Protein AF-J9FVA9-F1 (afdb_monomer_lite)

Sequence (287 aa):
GKLVDDDIDDDDIDDDGGDDGDTGCFSSALNYKNYGLIIIDESHKFRNSQTSMYKALDELIAQIGANTGVYPLIGLLSATPQNNRPADIQNQLYLFERNHSDCTLKKAKGGNLENYFSTINRQYAALIAMPKDENGNPIELIPEERHRRHEELKALSLSVRKCVLEDILVRRTRTDIIKYYPESGLKFPQISGPHMLEYKMDDELAELFAKTMDIIATQLWNEDGGNDCLRYYRYRAIEFLVDPNIKQLYKGGNIDPDRFSKQLARIMQMNLVKRIESSFTAFKSSL

Structure (mmCIF, N/CA/C/O backbone):
data_AF-J9FVA9-F1
#
_entry.id   AF-J9FVA9-F1
#
loop_
_atom_site.group_PDB
_atom_site.id
_atom_site.type_symbol
_atom_site.label_atom_id
_atom_site.label_alt_id
_atom_site.label_comp_id
_atom_site.label_asym_id
_atom_site.label_entity_id
_atom_site.label_seq_id
_atom_site.pdbx_PDB_ins_code
_atom_site.Cartn_x
_atom_site.Cartn_y
_atom_site.Cartn_z
_atom_site.occupancy
_atom_site.B_iso_or_equiv
_atom_site.auth_seq_id
_atom_site.auth_comp_id
_atom_site.auth_asym_id
_atom_site.auth_atom_id
_atom_site.pdbx_PDB_model_num
ATOM 1 N N . GLY A 1 1 ? 13.001 -5.114 3.591 1.00 34.41 1 GLY A N 1
ATOM 2 C CA . GLY A 1 1 ? 12.473 -6.299 4.288 1.00 34.41 1 GLY A CA 1
ATOM 3 C C . GLY A 1 1 ? 10.995 -6.359 4.010 1.00 34.41 1 GLY A C 1
ATOM 4 O O . GLY A 1 1 ? 10.295 -5.450 4.438 1.00 34.41 1 GLY A O 1
ATOM 5 N N . LYS A 1 2 ? 10.562 -7.341 3.211 1.00 34.28 2 LYS A N 1
ATOM 6 C CA . LYS A 1 2 ? 9.156 -7.554 2.853 1.00 34.28 2 LYS A CA 1
ATOM 7 C C . LYS A 1 2 ? 8.418 -8.043 4.106 1.00 34.28 2 LYS A C 1
ATOM 9 O O . LYS A 1 2 ? 8.923 -8.879 4.848 1.00 34.28 2 LYS A O 1
ATOM 14 N N . LEU A 1 3 ? 7.266 -7.445 4.389 1.00 37.94 3 LEU A N 1
ATOM 15 C CA . LEU A 1 3 ? 6.467 -7.720 5.592 1.00 37.94 3 LEU A CA 1
ATOM 16 C C . LEU A 1 3 ? 5.415 -8.811 5.377 1.00 37.94 3 LEU A C 1
ATOM 18 O O . LEU A 1 3 ? 4.663 -9.137 6.299 1.00 37.94 3 LEU A O 1
ATOM 22 N N . VAL A 1 4 ? 5.344 -9.366 4.167 1.00 37.56 4 VAL A N 1
ATOM 23 C CA . VAL A 1 4 ? 4.355 -10.368 3.801 1.00 37.56 4 VAL A CA 1
ATOM 24 C C . VAL A 1 4 ? 5.010 -11.386 2.855 1.00 37.56 4 VAL A C 1
ATOM 26 O O . VAL A 1 4 ? 5.512 -11.026 1.798 1.00 37.56 4 VAL A O 1
ATOM 29 N N . ASP A 1 5 ? 4.975 -12.637 3.308 1.00 37.81 5 ASP A N 1
ATOM 30 C CA . ASP A 1 5 ? 5.336 -13.907 2.660 1.00 37.81 5 ASP A CA 1
ATOM 31 C C . ASP A 1 5 ? 6.828 -14.307 2.631 1.00 37.81 5 ASP A C 1
ATOM 33 O O . ASP A 1 5 ? 7.705 -13.549 2.231 1.00 37.81 5 ASP A O 1
ATOM 37 N N . ASP A 1 6 ? 7.069 -15.529 3.132 1.00 39.03 6 ASP A N 1
ATOM 38 C CA . ASP A 1 6 ? 8.350 -16.252 3.228 1.00 39.03 6 ASP A CA 1
ATOM 39 C C . ASP A 1 6 ? 8.487 -17.309 2.099 1.00 39.03 6 ASP A C 1
ATOM 41 O O . ASP A 1 6 ? 9.383 -18.135 2.167 1.00 39.03 6 ASP A O 1
ATOM 45 N N . ASP A 1 7 ? 7.645 -17.291 1.057 1.00 38.12 7 ASP A N 1
ATOM 46 C CA . ASP A 1 7 ? 7.677 -18.294 -0.028 1.00 38.12 7 ASP A CA 1
ATOM 47 C C . ASP A 1 7 ? 7.498 -17.651 -1.418 1.00 38.12 7 ASP A C 1
ATOM 49 O O . ASP A 1 7 ? 6.489 -17.877 -2.089 1.00 38.12 7 ASP A O 1
ATOM 53 N N . ILE A 1 8 ? 8.447 -16.817 -1.854 1.00 36.00 8 ILE A N 1
ATOM 54 C CA . ILE A 1 8 ? 8.557 -16.402 -3.263 1.00 36.00 8 ILE A CA 1
ATOM 55 C C . ILE A 1 8 ? 10.037 -16.400 -3.645 1.00 36.00 8 ILE A C 1
ATOM 57 O O . ILE A 1 8 ? 10.826 -15.707 -2.999 1.00 36.00 8 ILE A O 1
ATOM 61 N N . ASP A 1 9 ? 10.356 -17.187 -4.676 1.00 32.59 9 ASP A N 1
ATOM 62 C CA . ASP A 1 9 ? 11.664 -17.279 -5.319 1.00 32.59 9 ASP A CA 1
ATOM 63 C C . ASP A 1 9 ? 12.258 -15.890 -5.592 1.00 32.59 9 ASP A C 1
ATOM 65 O O . ASP A 1 9 ? 11.608 -14.939 -6.037 1.00 32.59 9 ASP A O 1
ATOM 69 N N . ASP A 1 10 ? 13.533 -15.801 -5.275 1.00 39.28 10 ASP A N 1
ATOM 70 C CA . ASP A 1 10 ? 14.411 -14.657 -5.316 1.00 39.28 10 ASP A CA 1
ATOM 71 C C . ASP A 1 10 ? 14.810 -14.329 -6.760 1.00 39.28 10 ASP A C 1
ATOM 73 O O . ASP A 1 10 ? 15.945 -14.551 -7.149 1.00 39.28 10 ASP A O 1
ATOM 77 N N . ASP A 1 11 ? 13.874 -13.789 -7.554 1.00 31.41 11 ASP A N 1
ATOM 78 C CA . ASP A 1 11 ? 14.184 -13.233 -8.886 1.00 31.41 11 ASP A CA 1
ATOM 79 C C . ASP A 1 11 ? 13.237 -12.117 -9.387 1.00 31.41 11 ASP A C 1
ATOM 81 O O . ASP A 1 11 ? 13.203 -11.808 -10.575 1.00 31.41 11 ASP A O 1
ATOM 85 N N . ASP A 1 12 ? 12.525 -11.417 -8.495 1.00 28.89 12 ASP A N 1
ATOM 86 C CA . ASP A 1 12 ? 11.775 -10.204 -8.867 1.00 28.89 12 ASP A CA 1
ATOM 87 C C . ASP A 1 12 ? 12.454 -8.939 -8.318 1.00 28.89 12 ASP A C 1
ATOM 89 O O . ASP A 1 12 ? 12.256 -8.512 -7.174 1.00 28.89 12 ASP A O 1
ATOM 93 N N . ILE A 1 13 ? 13.284 -8.332 -9.171 1.00 31.61 13 ILE A N 1
ATOM 94 C CA . ILE A 1 13 ? 13.749 -6.948 -9.041 1.00 31.61 13 ILE A CA 1
ATOM 95 C C . ILE A 1 13 ? 12.531 -6.044 -9.275 1.00 31.61 13 ILE A C 1
ATOM 97 O O . ILE A 1 13 ? 12.089 -5.865 -10.408 1.00 31.61 13 ILE A O 1
ATOM 101 N N . ASP A 1 14 ? 11.987 -5.503 -8.183 1.00 32.75 14 ASP A N 1
ATOM 102 C CA . ASP A 1 14 ? 10.821 -4.617 -8.173 1.00 32.75 14 ASP A CA 1
ATOM 103 C C . ASP A 1 14 ? 11.054 -3.367 -9.059 1.00 32.75 14 ASP A C 1
ATOM 105 O O . ASP A 1 14 ? 11.931 -2.538 -8.794 1.00 32.75 14 ASP A O 1
ATOM 109 N N . ASP A 1 15 ? 10.239 -3.242 -10.112 1.00 30.53 15 ASP A N 1
ATOM 110 C CA . ASP A 1 15 ? 10.045 -2.038 -10.927 1.00 30.53 15 ASP A CA 1
ATOM 111 C C . ASP A 1 15 ? 9.261 -1.015 -10.090 1.00 30.53 15 ASP A C 1
ATOM 113 O O . ASP A 1 15 ? 8.043 -1.114 -9.932 1.00 30.53 15 ASP A O 1
ATOM 117 N N . ASP A 1 16 ? 9.973 -0.055 -9.496 1.00 35.19 16 ASP A N 1
ATOM 118 C CA . ASP A 1 16 ? 9.398 1.098 -8.793 1.00 35.19 16 ASP A CA 1
ATOM 119 C C . ASP A 1 16 ? 8.814 2.084 -9.819 1.00 35.19 16 ASP A C 1
ATOM 121 O O . ASP A 1 16 ? 9.345 3.164 -10.091 1.00 35.19 16 ASP A O 1
ATOM 125 N N . GLY A 1 17 ? 7.716 1.666 -10.446 1.00 29.33 17 GLY A N 1
ATOM 126 C CA . GLY A 1 17 ? 6.817 2.537 -11.181 1.00 29.33 17 GLY A CA 1
ATOM 127 C C . GLY A 1 17 ? 6.024 3.364 -10.181 1.00 29.33 17 GLY A C 1
ATOM 128 O O . GLY A 1 17 ? 4.926 2.977 -9.788 1.00 29.33 17 GLY A O 1
ATOM 129 N N . GLY A 1 18 ? 6.597 4.490 -9.754 1.00 32.72 18 GLY A N 1
ATOM 130 C CA . GLY A 1 18 ? 5.894 5.490 -8.962 1.00 32.72 18 GLY A CA 1
ATOM 131 C C . GLY A 1 18 ? 4.559 5.845 -9.617 1.00 32.72 18 GLY A C 1
ATOM 132 O O . GLY A 1 18 ? 4.523 6.358 -10.736 1.00 32.72 18 GLY A O 1
ATOM 133 N N . ASP A 1 19 ? 3.465 5.565 -8.909 1.00 38.88 19 ASP A N 1
ATOM 134 C CA . ASP A 1 19 ? 2.133 6.090 -9.203 1.00 38.88 19 ASP A CA 1
ATOM 135 C C . ASP A 1 19 ? 2.133 7.599 -8.910 1.00 38.88 19 ASP A C 1
ATOM 137 O O . ASP A 1 19 ? 1.633 8.078 -7.895 1.00 38.88 19 ASP A O 1
ATOM 141 N N . ASP A 1 20 ? 2.774 8.359 -9.798 1.00 36.47 20 ASP A N 1
ATOM 142 C CA . ASP A 1 20 ? 2.926 9.820 -9.752 1.00 36.47 20 ASP A CA 1
ATOM 143 C C . ASP A 1 20 ? 1.626 10.544 -10.188 1.00 36.47 20 ASP A C 1
ATOM 145 O O . ASP A 1 20 ? 1.638 11.690 -10.637 1.00 36.47 20 ASP A O 1
ATOM 149 N N . GLY A 1 21 ? 0.480 9.853 -10.098 1.00 37.72 21 GLY A N 1
ATOM 150 C CA . GLY A 1 21 ? -0.848 10.350 -10.461 1.00 37.72 21 GLY A CA 1
ATOM 151 C C . GLY A 1 21 ? -1.758 10.693 -9.275 1.00 37.72 21 GLY A C 1
ATOM 152 O O . GLY A 1 21 ? -2.785 11.348 -9.475 1.00 37.72 21 GLY A O 1
ATOM 153 N N . ASP A 1 22 ? -1.424 10.287 -8.044 1.00 50.25 22 ASP A N 1
ATOM 154 C CA . ASP A 1 22 ? -2.290 10.538 -6.889 1.00 50.25 22 ASP A CA 1
ATOM 155 C C . ASP A 1 22 ? -1.985 11.891 -6.233 1.00 50.25 22 ASP A C 1
ATOM 157 O O . ASP A 1 22 ? -1.059 12.058 -5.440 1.00 50.25 22 ASP A O 1
ATOM 161 N N . THR A 1 23 ? -2.823 12.881 -6.538 1.00 52.88 23 THR A N 1
ATOM 1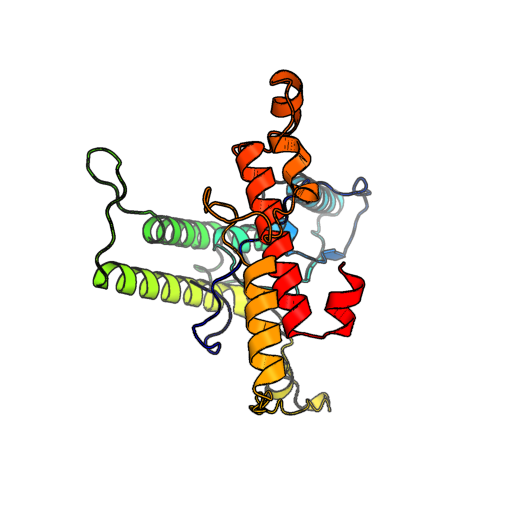62 C CA . THR A 1 23 ? -2.780 14.225 -5.933 1.00 52.88 23 THR A CA 1
ATOM 163 C C . THR A 1 23 ? -3.015 14.240 -4.413 1.00 52.88 23 THR A C 1
ATOM 165 O O . THR A 1 23 ? -2.933 15.306 -3.796 1.00 52.88 23 THR A O 1
ATOM 168 N N . GLY A 1 24 ? -3.319 13.095 -3.782 1.00 60.00 24 GLY A N 1
ATOM 169 C CA . GLY A 1 24 ? -3.526 12.997 -2.335 1.00 60.00 24 GLY A CA 1
ATOM 170 C C . GLY A 1 24 ? -4.769 13.756 -1.867 1.00 60.00 24 GLY A C 1
ATOM 171 O O . GLY A 1 24 ? -4.832 14.207 -0.718 1.00 60.00 24 GLY A O 1
ATOM 172 N N . CYS A 1 25 ? -5.742 13.925 -2.766 1.00 61.16 25 CYS A N 1
ATOM 173 C CA . CYS A 1 25 ? -6.974 14.673 -2.563 1.00 61.16 25 CYS A CA 1
ATOM 174 C C . CYS A 1 25 ? -8.185 13.824 -2.970 1.00 61.16 25 CYS A C 1
ATOM 176 O O . CYS A 1 25 ? -8.112 13.013 -3.892 1.00 61.16 25 CYS A O 1
ATOM 178 N N . PHE A 1 26 ? -9.317 14.010 -2.292 1.00 70.38 26 PHE A N 1
ATOM 179 C CA . PHE A 1 26 ? -10.567 13.387 -2.716 1.00 70.38 26 PHE A CA 1
ATOM 180 C C . PHE A 1 26 ? -11.072 14.035 -4.013 1.00 70.38 26 PHE A C 1
ATOM 182 O O . PHE A 1 26 ? -11.014 15.253 -4.168 1.00 70.38 26 PHE A O 1
ATOM 189 N N . SER A 1 27 ? -11.639 13.235 -4.920 1.00 65.81 27 SER A N 1
ATOM 190 C CA . SER A 1 27 ? -12.288 13.732 -6.146 1.00 65.81 27 SER A CA 1
ATOM 191 C C . SER A 1 27 ? -13.516 14.610 -5.866 1.00 65.81 27 SER A C 1
ATOM 193 O O . SER A 1 27 ? -13.922 15.408 -6.707 1.00 65.81 27 SER A O 1
ATOM 195 N N . SER A 1 28 ? -14.097 14.487 -4.671 1.00 71.50 28 SER A N 1
ATOM 196 C CA . SER A 1 28 ? -15.212 15.290 -4.175 1.00 71.50 28 SER A CA 1
ATOM 197 C C . SER A 1 28 ? -15.060 15.554 -2.679 1.00 71.50 28 SER A C 1
ATOM 199 O O . SER A 1 28 ? -14.553 14.697 -1.955 1.00 71.50 28 SER A O 1
ATOM 201 N N . ALA A 1 29 ? -15.549 16.699 -2.197 1.00 73.00 29 ALA A N 1
ATOM 202 C CA . ALA A 1 29 ? -15.540 17.016 -0.770 1.00 73.00 29 ALA A CA 1
ATOM 203 C C . ALA A 1 29 ? -16.292 15.951 0.050 1.00 73.00 29 ALA A C 1
ATOM 205 O O . ALA A 1 29 ? -17.379 15.508 -0.331 1.00 73.00 29 ALA A O 1
ATOM 206 N N . LEU A 1 30 ? -15.715 15.555 1.188 1.00 78.00 30 LEU A N 1
ATOM 207 C CA . LEU A 1 30 ? -16.358 14.637 2.122 1.00 78.00 30 LEU A CA 1
ATOM 208 C C . LEU A 1 30 ? -17.620 15.285 2.692 1.00 78.00 30 LEU A C 1
ATOM 210 O O . LEU A 1 30 ? -17.593 16.389 3.233 1.00 78.00 30 LEU A O 1
ATOM 214 N N . ASN A 1 31 ? -18.742 14.584 2.567 1.00 80.31 31 ASN A N 1
ATOM 215 C CA . ASN A 1 31 ? -20.026 15.089 3.023 1.00 80.31 31 ASN A CA 1
ATOM 216 C C . ASN A 1 31 ? -20.172 14.833 4.525 1.00 80.31 31 ASN A C 1
ATOM 218 O O . ASN A 1 31 ? -20.139 13.675 4.956 1.00 80.31 31 ASN A O 1
ATOM 222 N N . TYR A 1 32 ? -20.356 15.891 5.313 1.00 81.38 32 TYR A N 1
ATOM 223 C CA . TYR A 1 32 ? -20.433 15.772 6.764 1.00 81.38 32 TYR A CA 1
ATOM 224 C C . TYR A 1 32 ? -21.753 15.133 7.210 1.00 81.38 32 TYR A C 1
ATOM 226 O O . TYR A 1 32 ? -22.828 15.716 7.049 1.00 81.38 32 TYR A O 1
ATOM 234 N N . LYS A 1 33 ? -21.672 13.927 7.778 1.00 83.75 33 LYS A N 1
ATOM 235 C CA . LYS A 1 33 ? -22.786 13.214 8.416 1.00 83.75 33 LYS A CA 1
ATOM 236 C C . LYS A 1 33 ? -22.260 12.375 9.577 1.00 83.75 33 LYS A C 1
ATOM 238 O O . LYS A 1 33 ? -21.092 11.998 9.600 1.00 83.75 33 LYS A O 1
ATOM 243 N N . ASN A 1 34 ? -23.151 12.026 10.501 1.00 87.12 34 ASN A N 1
ATOM 244 C CA . ASN A 1 34 ? -22.851 11.128 11.615 1.00 87.12 34 ASN A CA 1
ATOM 245 C C . ASN A 1 34 ? -22.813 9.672 11.122 1.00 87.12 34 ASN A C 1
ATOM 247 O O . ASN A 1 34 ? -23.775 8.921 11.296 1.00 87.12 34 ASN A O 1
ATOM 251 N N . TYR A 1 35 ? -21.736 9.291 10.437 1.00 88.56 35 TYR A N 1
ATOM 252 C CA . TYR A 1 35 ? -21.534 7.913 9.993 1.00 88.56 35 TYR A CA 1
ATOM 253 C C . TYR A 1 35 ? -21.265 7.006 11.198 1.00 88.56 35 TYR A C 1
ATOM 255 O O . TYR A 1 35 ? -20.491 7.363 12.077 1.00 88.56 35 TYR A O 1
ATOM 263 N N . GLY A 1 36 ? -21.890 5.827 11.232 1.00 90.06 36 GLY A N 1
ATOM 264 C CA . GLY A 1 36 ? -21.574 4.786 12.221 1.00 90.06 36 GLY A CA 1
ATOM 265 C C . GLY A 1 36 ? -20.491 3.806 11.753 1.00 90.06 36 GLY A C 1
ATOM 266 O O . GLY A 1 36 ? -19.836 3.176 12.576 1.00 90.06 36 GLY A O 1
ATOM 267 N N . LEU A 1 37 ? -20.298 3.687 10.436 1.00 92.19 37 LEU A N 1
ATOM 268 C CA . LEU A 1 37 ? -19.319 2.815 9.791 1.00 92.19 37 LEU A CA 1
ATOM 269 C C . LEU A 1 37 ? -18.720 3.542 8.585 1.00 92.19 37 LEU A C 1
ATOM 271 O O . LEU A 1 37 ? -19.459 4.084 7.762 1.00 92.19 37 LEU A O 1
ATOM 275 N N . ILE A 1 38 ? -17.397 3.515 8.472 1.00 91.94 38 ILE A N 1
ATOM 276 C CA . ILE A 1 38 ? -16.637 4.040 7.340 1.00 91.94 38 ILE A CA 1
ATOM 277 C C . ILE A 1 38 ? -15.808 2.888 6.773 1.00 91.94 38 ILE A C 1
ATOM 279 O O . ILE A 1 38 ? -15.021 2.272 7.487 1.00 91.94 38 ILE A O 1
ATOM 283 N N . ILE A 1 39 ? -15.991 2.579 5.491 1.00 91.81 39 ILE A N 1
ATOM 284 C CA . ILE A 1 39 ? -15.194 1.571 4.785 1.00 91.81 39 ILE A CA 1
ATOM 285 C C . ILE A 1 39 ? -14.307 2.295 3.785 1.00 91.81 39 ILE A C 1
ATOM 287 O O . ILE A 1 39 ? -14.790 3.111 3.001 1.00 91.81 39 ILE A O 1
ATOM 291 N N . ILE A 1 40 ? -13.017 1.992 3.830 1.00 89.56 40 ILE A N 1
ATOM 292 C CA . ILE A 1 40 ? -11.996 2.616 3.000 1.00 89.56 40 ILE A CA 1
ATOM 293 C C . ILE A 1 40 ? -11.434 1.543 2.089 1.00 89.56 40 ILE A C 1
ATOM 295 O O . ILE A 1 40 ? -10.700 0.662 2.541 1.00 89.56 40 ILE A O 1
ATOM 299 N N . ASP A 1 41 ? -11.802 1.626 0.816 1.00 88.19 41 ASP A N 1
ATOM 300 C CA . ASP A 1 41 ? -11.150 0.845 -0.223 1.00 88.19 41 ASP A CA 1
ATOM 301 C C . ASP A 1 41 ? -9.800 1.466 -0.586 1.00 88.19 41 ASP A C 1
ATOM 303 O O . ASP A 1 41 ? -9.593 2.668 -0.410 1.00 88.19 41 ASP A O 1
ATOM 307 N N . GLU A 1 42 ? -8.866 0.639 -1.041 1.00 84.44 42 GLU A N 1
ATOM 308 C CA . GLU A 1 42 ? -7.488 1.047 -1.321 1.00 84.44 42 GLU A CA 1
ATOM 309 C C . GLU A 1 42 ? -6.829 1.816 -0.164 1.00 84.44 42 GLU A C 1
ATOM 311 O O . GLU A 1 42 ? -6.166 2.843 -0.331 1.00 84.44 42 GLU A O 1
ATOM 316 N N . SER A 1 43 ? -6.975 1.279 1.051 1.00 86.12 43 SER A N 1
ATOM 317 C CA . SER A 1 43 ? -6.443 1.869 2.291 1.00 86.12 43 SER A CA 1
ATOM 318 C C . SER A 1 43 ? -4.932 2.143 2.274 1.00 86.12 43 SER A C 1
ATOM 320 O O . SER A 1 43 ? -4.431 2.883 3.127 1.00 86.12 43 SER A O 1
ATOM 322 N N . HIS A 1 44 ? -4.192 1.606 1.297 1.00 83.25 44 HIS A N 1
ATOM 323 C CA . HIS A 1 44 ? -2.796 1.957 1.048 1.00 83.25 44 HIS A CA 1
ATOM 324 C C . HIS A 1 44 ? -2.595 3.465 0.777 1.00 83.25 44 HIS A C 1
ATOM 326 O O . HIS A 1 44 ? -1.538 3.998 1.114 1.00 83.25 44 HIS A O 1
ATOM 332 N N . LYS A 1 45 ? -3.618 4.185 0.293 1.00 83.38 45 LYS A N 1
ATOM 333 C CA . LYS A 1 45 ? -3.598 5.653 0.120 1.00 83.38 45 LYS A CA 1
ATOM 334 C C . LYS A 1 45 ? -3.494 6.430 1.438 1.00 83.38 45 LYS A C 1
ATOM 336 O O . LYS A 1 45 ? -3.034 7.566 1.462 1.00 83.38 45 LYS A O 1
ATOM 341 N N . PHE A 1 46 ? -3.855 5.805 2.559 1.00 86.31 46 PHE A N 1
ATOM 342 C CA . PHE A 1 46 ? -3.866 6.421 3.891 1.00 86.31 46 PHE A CA 1
ATOM 343 C C . PHE A 1 46 ? -2.624 6.087 4.732 1.00 86.31 46 PHE A C 1
ATOM 345 O O . PHE A 1 46 ? -2.618 6.275 5.947 1.00 86.31 46 PHE A O 1
ATOM 352 N N . ARG A 1 47 ? -1.546 5.600 4.105 1.00 83.44 47 ARG A N 1
ATOM 353 C CA . ARG A 1 47 ? -0.274 5.307 4.791 1.00 83.44 47 ARG A CA 1
ATOM 354 C C . ARG A 1 47 ? 0.455 6.567 5.263 1.00 83.44 47 ARG A C 1
ATOM 356 O O . ARG A 1 47 ? 1.177 6.511 6.253 1.00 83.44 47 ARG A O 1
ATOM 363 N N . ASN A 1 48 ? 0.265 7.701 4.586 1.00 83.88 48 ASN A N 1
ATOM 364 C CA . ASN A 1 48 ? 0.913 8.967 4.922 1.00 83.88 48 ASN A CA 1
ATOM 365 C C . ASN A 1 48 ? -0.073 9.952 5.573 1.00 83.88 48 ASN A C 1
ATOM 367 O O . ASN A 1 48 ? -0.954 10.507 4.909 1.00 83.88 48 ASN A O 1
ATOM 371 N N . SER A 1 49 ? 0.146 10.231 6.859 1.00 83.19 49 SER A N 1
ATOM 372 C CA . SER A 1 49 ? -0.678 11.145 7.659 1.00 83.19 49 SER A CA 1
ATOM 373 C C . SER A 1 49 ? -0.585 12.620 7.256 1.00 83.19 49 SER A C 1
ATOM 375 O O . SER A 1 49 ? -1.414 13.432 7.664 1.00 83.19 49 SER A O 1
ATOM 377 N N . GLN A 1 50 ? 0.397 12.997 6.431 1.00 83.44 50 GLN A N 1
ATOM 378 C CA . GLN A 1 50 ? 0.545 14.376 5.960 1.00 83.44 50 GLN A CA 1
ATOM 379 C C . GLN A 1 50 ? -0.332 14.722 4.760 1.00 83.44 50 GLN A C 1
ATOM 381 O O . GLN A 1 50 ? -0.487 15.911 4.464 1.00 83.44 50 GLN A O 1
ATOM 386 N N . THR A 1 51 ? -0.910 13.718 4.101 1.00 85.25 51 THR A N 1
ATOM 387 C CA . THR A 1 51 ? -1.767 13.918 2.930 1.00 85.25 51 THR A CA 1
ATOM 388 C C . THR A 1 51 ? -3.060 14.640 3.305 1.00 85.25 51 THR A C 1
ATOM 390 O O . THR A 1 51 ? -3.608 14.460 4.396 1.00 85.25 51 THR A O 1
ATOM 393 N N . SER A 1 52 ? -3.565 15.461 2.383 1.00 84.88 52 SER A N 1
ATOM 394 C CA . SER A 1 52 ? -4.837 16.172 2.552 1.00 84.88 52 SER A CA 1
ATOM 395 C C . SER A 1 52 ? -5.995 15.191 2.742 1.00 84.88 52 SER A C 1
ATOM 397 O O . SER A 1 52 ? -6.866 15.416 3.578 1.00 84.88 52 SER A O 1
ATOM 399 N N . MET A 1 53 ? -5.964 14.072 2.013 1.00 86.75 53 MET A N 1
ATOM 400 C CA . MET A 1 53 ? -6.927 12.978 2.129 1.00 86.75 53 MET A CA 1
ATOM 401 C C . MET A 1 53 ? -6.967 12.382 3.543 1.00 86.75 53 MET A C 1
ATOM 403 O O . MET A 1 53 ? -8.048 12.242 4.115 1.00 86.75 53 MET A O 1
ATOM 407 N N . TYR A 1 54 ? -5.804 12.082 4.135 1.00 90.00 54 TYR A N 1
ATOM 408 C CA . TYR A 1 54 ? -5.736 11.563 5.501 1.00 90.00 54 TYR A CA 1
ATOM 409 C C . TYR A 1 54 ? -6.285 12.572 6.514 1.00 90.00 54 TYR A C 1
ATOM 411 O O . TYR A 1 54 ? -7.131 12.219 7.331 1.00 90.00 54 TYR A O 1
ATOM 419 N N . LYS A 1 55 ? -5.844 13.836 6.438 1.00 89.69 55 LYS A N 1
ATOM 420 C CA . LYS A 1 55 ? -6.272 14.897 7.367 1.00 89.69 55 LYS A CA 1
ATOM 421 C C . LYS A 1 55 ? -7.778 15.131 7.316 1.00 89.69 55 LYS A C 1
ATOM 423 O O . LYS A 1 55 ? -8.420 15.164 8.357 1.00 89.69 55 LYS A O 1
ATOM 428 N N . ALA A 1 56 ? -8.354 15.210 6.118 1.00 89.56 56 ALA A N 1
ATOM 429 C CA . ALA A 1 56 ? -9.791 15.410 5.954 1.00 89.56 56 ALA A CA 1
ATOM 430 C C . ALA A 1 56 ? -10.620 14.241 6.522 1.00 89.56 56 ALA A C 1
ATOM 432 O O . ALA A 1 56 ? -11.695 14.455 7.083 1.00 89.56 56 ALA A O 1
ATOM 433 N N . LEU A 1 57 ? -10.124 13.005 6.408 1.00 90.31 57 LEU A N 1
ATOM 434 C 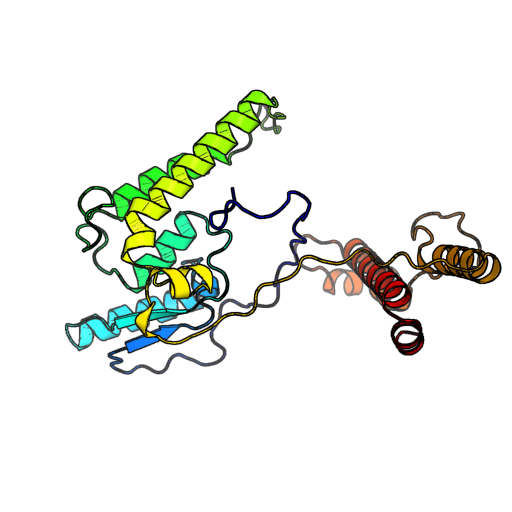CA . LEU A 1 57 ? -10.769 11.845 7.019 1.00 90.31 57 LEU A CA 1
ATOM 435 C C . LEU A 1 57 ? -10.638 11.851 8.551 1.00 90.31 57 LEU A C 1
ATOM 437 O O . LEU A 1 57 ? -11.619 11.590 9.246 1.00 90.31 57 LEU A O 1
ATOM 441 N N . ASP A 1 58 ? -9.451 12.156 9.077 1.00 91.19 58 ASP A N 1
ATOM 442 C CA . ASP A 1 58 ? -9.201 12.248 10.520 1.00 91.19 58 ASP A CA 1
ATOM 443 C C . ASP A 1 58 ? -10.076 13.329 11.178 1.00 91.19 58 ASP A C 1
ATOM 445 O O . ASP A 1 58 ? -10.707 13.089 12.210 1.00 91.19 58 ASP A O 1
ATOM 449 N N . GLU A 1 59 ? -10.206 14.488 10.526 1.00 90.88 59 GLU A N 1
ATOM 450 C CA . GLU A 1 59 ? -11.106 15.567 10.938 1.00 90.88 59 GLU A CA 1
ATOM 451 C C . GLU A 1 59 ? -12.573 15.119 10.947 1.00 90.88 59 GLU A C 1
ATOM 453 O O . GLU A 1 59 ? -13.283 15.378 11.921 1.00 90.88 59 GLU A O 1
ATOM 458 N N . LEU A 1 60 ? -13.027 14.401 9.913 1.00 90.56 60 LEU A N 1
ATOM 459 C CA . LEU A 1 60 ? -14.387 13.859 9.855 1.00 90.56 60 LEU A CA 1
ATOM 460 C C . LEU A 1 60 ? -14.661 12.907 11.030 1.00 90.56 60 LEU A C 1
ATOM 462 O O . LEU A 1 60 ? -15.685 13.033 11.700 1.00 90.56 60 LEU A O 1
ATOM 466 N N . ILE A 1 61 ? -13.743 11.979 11.311 1.00 90.50 61 ILE A N 1
ATOM 467 C CA . ILE A 1 61 ? -13.867 11.018 12.419 1.00 90.50 61 ILE A CA 1
ATOM 468 C C . ILE A 1 61 ? -13.908 11.750 13.767 1.00 90.50 61 ILE A C 1
ATOM 470 O O . ILE A 1 61 ? -14.752 11.443 14.616 1.00 90.50 61 ILE A O 1
ATOM 474 N N . ALA A 1 62 ? -13.026 12.735 13.964 1.00 89.81 62 ALA A N 1
ATOM 475 C CA . ALA A 1 62 ? -12.968 13.532 15.184 1.00 89.81 62 ALA A CA 1
ATOM 476 C C . ALA A 1 62 ? -14.257 14.336 15.413 1.00 89.81 62 ALA A C 1
ATOM 478 O O . ALA A 1 62 ? -14.785 14.348 16.526 1.00 89.81 62 ALA A O 1
ATOM 479 N N . GLN A 1 63 ? -14.793 14.958 14.362 1.00 89.25 63 GLN A N 1
ATOM 480 C CA . GLN A 1 63 ? -16.041 15.716 14.422 1.00 89.25 63 GLN A CA 1
ATOM 481 C C . GLN A 1 63 ? -17.252 14.819 14.726 1.00 89.25 63 GLN A C 1
ATOM 483 O O . GLN A 1 63 ? -18.077 15.180 15.567 1.00 89.25 63 GLN A O 1
ATOM 488 N N . ILE A 1 64 ? -17.339 13.623 14.127 1.00 88.56 64 ILE A N 1
ATOM 489 C CA . ILE A 1 64 ? -18.400 12.648 14.447 1.00 88.56 64 ILE A CA 1
ATOM 490 C C . ILE A 1 64 ? -18.340 12.261 15.928 1.00 88.56 64 ILE A C 1
ATOM 492 O O . ILE A 1 64 ? -19.370 12.279 16.607 1.00 88.56 64 ILE A O 1
ATOM 496 N N . GLY A 1 65 ? -17.143 11.965 16.445 1.00 87.69 65 GLY A N 1
ATOM 497 C CA . GLY A 1 65 ? -16.939 11.649 17.859 1.00 87.69 65 GLY A CA 1
ATOM 498 C C . GLY A 1 65 ? -17.335 12.803 18.783 1.00 87.69 65 GLY A C 1
ATOM 499 O O . GLY A 1 65 ? -18.030 12.582 19.771 1.00 87.69 65 GLY A O 1
ATOM 500 N N . ALA A 1 66 ? -16.977 14.041 18.432 1.00 88.81 66 ALA A N 1
ATOM 501 C CA . ALA A 1 66 ? -17.352 15.230 19.196 1.00 88.81 66 ALA A CA 1
ATOM 502 C C . ALA A 1 66 ? -18.872 15.478 19.206 1.00 88.81 66 ALA A C 1
ATOM 504 O O . ALA A 1 66 ? -19.428 15.862 20.233 1.00 88.81 66 ALA A O 1
ATOM 505 N N . ASN A 1 67 ? -19.553 15.229 18.085 1.00 88.62 67 ASN A N 1
ATOM 506 C CA . ASN A 1 67 ? -20.988 15.482 17.952 1.00 88.62 67 ASN A CA 1
ATOM 507 C C . ASN A 1 67 ? -21.867 14.384 18.558 1.00 88.62 67 ASN A C 1
ATOM 509 O O . ASN A 1 67 ? -22.958 14.674 19.044 1.00 88.62 67 ASN A O 1
ATOM 513 N N . THR A 1 68 ? -21.438 13.125 18.474 1.00 86.94 68 THR A N 1
ATOM 514 C CA . THR A 1 68 ? -22.254 11.966 18.877 1.00 86.94 68 THR A CA 1
ATOM 515 C C . THR A 1 68 ? -21.805 11.335 20.193 1.00 86.94 68 THR A C 1
ATOM 517 O O . THR A 1 68 ? -22.553 10.559 20.782 1.00 86.94 68 THR A O 1
ATOM 520 N N . GLY A 1 69 ? -20.592 11.651 20.657 1.00 87.50 69 GLY A N 1
ATOM 521 C CA . GLY A 1 69 ? -19.949 11.003 21.799 1.00 87.50 69 GLY A CA 1
ATOM 522 C C . GLY A 1 69 ? -19.389 9.608 21.496 1.00 87.50 69 GLY A C 1
ATOM 523 O O . GLY A 1 69 ? -18.834 8.980 22.395 1.00 87.50 69 GLY A O 1
ATOM 524 N N . VAL A 1 70 ? -19.522 9.109 20.259 1.00 87.12 70 VAL A N 1
ATOM 525 C CA . VAL A 1 70 ? -19.073 7.770 19.849 1.00 87.12 70 VAL A CA 1
ATOM 526 C C . VAL A 1 70 ? -18.316 7.862 18.524 1.00 87.12 70 VAL A C 1
ATOM 528 O O . VAL A 1 70 ? -18.755 8.524 17.588 1.00 87.12 70 VAL A O 1
ATOM 531 N N . TYR A 1 71 ? -17.167 7.193 18.428 1.00 89.12 71 TYR A N 1
ATOM 532 C CA . TYR A 1 71 ? -16.407 7.141 17.178 1.00 89.12 71 TYR A CA 1
ATOM 533 C C . TYR A 1 71 ? -17.000 6.112 16.201 1.00 89.12 71 TYR A C 1
ATOM 535 O O . TYR A 1 71 ? -17.464 5.055 16.638 1.00 89.12 71 TYR A O 1
ATOM 543 N N . PRO A 1 72 ? -16.980 6.391 14.884 1.00 90.00 72 PRO A N 1
ATOM 544 C CA . PRO A 1 72 ? -17.400 5.426 13.874 1.00 90.00 72 PRO A CA 1
ATOM 545 C C . PRO A 1 72 ? -16.514 4.178 13.885 1.00 90.00 72 PRO A C 1
ATOM 547 O O . PRO A 1 72 ? -15.313 4.252 14.144 1.00 90.00 72 PRO A O 1
ATOM 550 N N . LEU A 1 73 ? -17.092 3.037 13.511 1.00 90.25 73 LEU A N 1
ATOM 551 C CA . LEU A 1 73 ? -16.321 1.854 13.136 1.00 90.25 73 LEU A CA 1
ATOM 552 C C . LEU A 1 73 ? -15.624 2.109 11.800 1.00 90.25 73 LE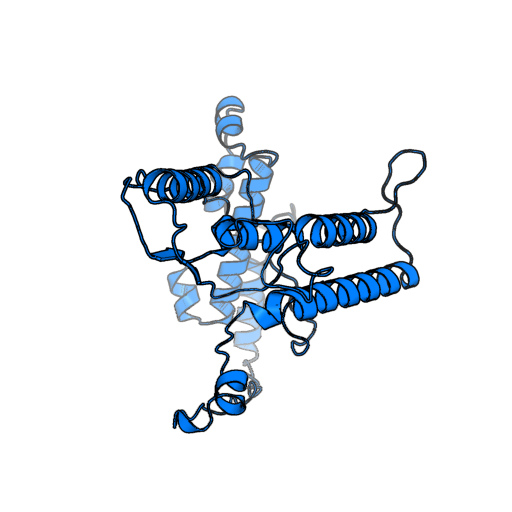U A C 1
ATOM 554 O O . LEU A 1 73 ? -16.217 2.689 10.891 1.00 90.25 73 LEU A O 1
ATOM 558 N N . ILE A 1 74 ? -14.384 1.653 11.655 1.00 91.00 74 ILE A N 1
ATOM 559 C CA . ILE A 1 74 ? -13.600 1.870 10.437 1.00 91.00 74 ILE A CA 1
ATOM 560 C C . ILE A 1 74 ? -13.071 0.534 9.931 1.00 91.00 74 ILE A C 1
ATOM 562 O O . ILE A 1 74 ? -12.427 -0.211 10.666 1.00 91.00 74 ILE A O 1
ATOM 566 N N . GLY A 1 75 ? -13.350 0.242 8.663 1.00 90.44 75 GLY A N 1
ATOM 567 C CA . GLY A 1 75 ? -12.838 -0.923 7.951 1.00 90.44 75 GLY A CA 1
ATOM 568 C C . GLY A 1 75 ? -11.875 -0.498 6.850 1.00 90.44 75 GLY A C 1
ATOM 569 O O . GLY A 1 75 ? -12.254 0.259 5.961 1.00 90.44 75 GLY A O 1
ATOM 570 N N . LEU A 1 76 ? -10.643 -1.001 6.895 1.00 89.06 76 LEU A N 1
ATOM 571 C CA . LEU A 1 76 ? -9.633 -0.779 5.861 1.00 89.06 76 LEU A CA 1
ATOM 572 C C . LEU A 1 76 ? -9.575 -1.996 4.936 1.00 89.06 76 LEU A C 1
ATOM 574 O O . LEU A 1 76 ? -9.298 -3.105 5.394 1.00 89.06 76 LEU A O 1
ATOM 578 N N . LEU A 1 77 ? -9.818 -1.793 3.644 1.00 87.75 77 LEU A N 1
ATOM 579 C CA . LEU A 1 77 ? -9.673 -2.818 2.615 1.00 87.75 77 LEU A CA 1
ATOM 580 C C . LEU A 1 77 ? -8.391 -2.552 1.820 1.00 87.75 77 LEU A C 1
ATOM 582 O O . LEU A 1 77 ? -8.046 -1.408 1.516 1.00 87.75 77 LEU A O 1
ATOM 586 N N . SER A 1 78 ? -7.629 -3.607 1.546 1.00 80.31 78 SER A N 1
ATOM 587 C CA . SER A 1 78 ? -6.445 -3.544 0.689 1.00 80.31 78 SER A CA 1
ATOM 588 C C . SER A 1 78 ? -6.167 -4.916 0.094 1.00 80.31 78 SER A C 1
ATOM 590 O O . SER A 1 78 ? -6.165 -5.918 0.815 1.00 80.31 78 SER A O 1
ATOM 592 N N . ALA A 1 79 ? -5.887 -4.951 -1.208 1.00 68.31 79 ALA A N 1
ATOM 593 C CA . ALA A 1 79 ? -5.402 -6.145 -1.892 1.00 68.31 79 ALA A CA 1
ATOM 594 C C . ALA A 1 79 ? -3.939 -6.473 -1.528 1.00 68.31 79 ALA A C 1
ATOM 596 O O . ALA A 1 79 ? -3.527 -7.630 -1.600 1.00 68.31 79 ALA A O 1
ATOM 597 N N . THR A 1 80 ? -3.159 -5.476 -1.095 1.00 56.62 80 THR A N 1
ATOM 598 C CA . THR A 1 80 ? -1.718 -5.591 -0.840 1.00 56.62 80 THR A CA 1
ATOM 599 C C . THR A 1 80 ? -1.355 -5.026 0.544 1.00 56.62 80 THR A C 1
ATOM 601 O O . THR A 1 80 ? -1.092 -3.833 0.716 1.00 56.62 80 THR A O 1
ATOM 604 N N . PRO A 1 81 ? -1.258 -5.871 1.588 1.00 56.50 81 PRO A N 1
ATOM 605 C CA . PRO A 1 81 ? -0.592 -5.476 2.831 1.00 56.50 81 PRO A CA 1
ATOM 606 C C . PRO A 1 81 ? 0.947 -5.473 2.688 1.00 56.50 81 PRO A C 1
ATOM 608 O O . PRO A 1 81 ? 1.662 -5.346 3.680 1.00 56.50 81 PRO A O 1
ATOM 611 N N . GLN A 1 82 ? 1.455 -5.671 1.467 1.00 49.81 82 GLN A N 1
ATOM 612 C CA . GLN A 1 82 ? 2.867 -5.798 1.128 1.00 49.81 82 GLN A CA 1
ATOM 613 C C . GLN A 1 82 ? 3.596 -4.448 1.272 1.00 49.81 82 GLN A C 1
ATOM 615 O O . GLN A 1 82 ? 3.121 -3.406 0.816 1.00 49.81 82 GLN A O 1
ATOM 620 N N . ASN A 1 83 ? 4.783 -4.515 1.883 1.00 55.94 83 ASN A N 1
ATOM 621 C CA . ASN A 1 83 ? 5.795 -3.453 1.947 1.00 55.94 83 ASN A CA 1
ATOM 622 C C . ASN A 1 83 ? 5.432 -2.179 2.749 1.00 55.94 83 ASN A C 1
ATOM 624 O O . ASN A 1 83 ? 5.673 -1.062 2.300 1.00 55.94 83 ASN A O 1
ATOM 628 N N . ASN A 1 84 ? 4.882 -2.332 3.959 1.00 66.62 84 ASN A N 1
ATOM 629 C CA . ASN A 1 84 ? 4.547 -1.189 4.822 1.00 66.62 84 ASN A CA 1
ATOM 630 C C . ASN A 1 84 ? 5.701 -0.820 5.756 1.00 66.62 84 ASN A C 1
ATOM 632 O O . ASN A 1 84 ? 6.178 -1.656 6.515 1.00 66.62 84 ASN A O 1
ATOM 636 N N . ARG A 1 85 ? 6.118 0.443 5.814 1.00 84.06 85 ARG A N 1
ATOM 637 C CA . ARG A 1 85 ? 6.988 0.884 6.916 1.00 84.06 85 ARG A CA 1
ATOM 638 C C . ARG A 1 85 ? 6.212 0.782 8.237 1.00 84.06 85 ARG A C 1
ATOM 640 O O . ARG A 1 85 ? 4.987 0.917 8.228 1.00 84.06 85 ARG A O 1
ATOM 647 N N . PRO A 1 86 ? 6.867 0.603 9.399 1.00 86.94 86 PRO A N 1
ATOM 648 C CA . PRO A 1 86 ? 6.139 0.580 10.669 1.00 86.94 86 PRO A CA 1
ATOM 649 C C . PRO A 1 86 ? 5.324 1.862 10.918 1.00 86.94 86 PRO A C 1
ATOM 651 O O . PRO A 1 86 ? 4.229 1.789 11.468 1.00 86.94 86 PRO A O 1
ATOM 654 N N . ALA A 1 87 ? 5.803 3.008 10.422 1.00 86.88 87 ALA A N 1
ATOM 655 C CA . ALA A 1 87 ? 5.075 4.276 10.432 1.00 86.88 87 ALA A CA 1
ATOM 656 C C . ALA A 1 87 ? 3.791 4.248 9.579 1.00 86.88 87 ALA A C 1
ATOM 658 O O . ALA A 1 87 ? 2.792 4.850 9.960 1.00 86.88 87 ALA A O 1
ATOM 659 N N . ASP A 1 88 ? 3.789 3.521 8.462 1.00 87.62 88 ASP A N 1
ATOM 660 C CA . ASP A 1 88 ? 2.615 3.400 7.592 1.00 87.62 88 ASP A CA 1
ATOM 661 C C . ASP A 1 88 ? 1.509 2.603 8.295 1.00 87.62 88 ASP A C 1
ATOM 663 O O . ASP A 1 88 ? 0.345 3.002 8.293 1.00 87.62 88 ASP A O 1
ATOM 667 N N . ILE A 1 89 ? 1.892 1.505 8.961 1.00 87.12 89 ILE A N 1
ATOM 668 C CA . ILE A 1 89 ? 0.983 0.686 9.779 1.00 87.12 89 ILE A CA 1
ATOM 669 C C . ILE A 1 89 ? 0.427 1.521 10.935 1.00 87.12 89 ILE A C 1
ATOM 671 O O . ILE A 1 89 ? -0.770 1.477 11.211 1.00 87.12 89 ILE A O 1
ATOM 675 N N . GLN A 1 90 ? 1.288 2.296 11.599 1.00 88.94 90 GLN A N 1
ATOM 676 C CA . GLN A 1 90 ? 0.893 3.185 12.687 1.00 88.94 90 GLN A CA 1
ATOM 677 C C . GLN A 1 90 ? -0.160 4.204 12.233 1.00 88.94 90 GLN A C 1
ATOM 679 O O . GLN A 1 90 ? -1.184 4.348 12.895 1.00 88.94 90 GLN A O 1
ATOM 684 N N . ASN A 1 91 ? 0.063 4.873 11.098 1.00 89.00 91 ASN A N 1
ATOM 685 C CA . ASN A 1 91 ? -0.873 5.864 10.565 1.00 89.00 91 ASN A CA 1
ATOM 686 C C . ASN A 1 91 ? -2.233 5.232 10.236 1.00 89.00 91 ASN A C 1
ATOM 688 O O . ASN A 1 91 ? -3.272 5.768 10.604 1.00 89.00 91 ASN A O 1
ATOM 692 N N . GLN A 1 92 ? -2.246 4.055 9.610 1.00 88.81 92 GLN A N 1
ATOM 693 C CA . GLN A 1 92 ? -3.497 3.346 9.325 1.00 88.81 92 GLN A CA 1
ATOM 694 C C . GLN A 1 92 ? -4.250 2.950 10.605 1.00 88.81 92 GLN A C 1
ATOM 696 O O . GLN A 1 92 ? -5.474 3.050 10.658 1.00 88.81 92 GLN A O 1
ATOM 701 N N . LEU A 1 93 ? -3.527 2.535 11.646 1.00 88.50 93 LEU A N 1
ATOM 702 C CA . LEU A 1 93 ? -4.098 2.142 12.934 1.00 88.50 93 LEU A CA 1
ATOM 703 C C . LEU A 1 93 ? -4.713 3.328 13.689 1.00 88.50 93 LEU A C 1
ATOM 705 O O . LEU A 1 93 ? -5.773 3.188 14.292 1.00 88.50 93 LEU A O 1
ATOM 709 N N . TYR A 1 94 ? -4.105 4.511 13.597 1.00 89.56 94 TYR A N 1
ATOM 710 C CA . TYR A 1 94 ? -4.597 5.737 14.241 1.00 89.56 94 TYR A CA 1
ATOM 711 C C . TYR A 1 94 ? -5.927 6.246 13.676 1.00 89.56 94 TYR A C 1
ATOM 713 O O . TYR A 1 94 ? -6.639 7.002 14.344 1.00 89.56 94 TYR A O 1
ATOM 721 N N . LEU A 1 95 ? -6.304 5.817 12.468 1.00 87.19 95 LEU A N 1
ATOM 722 C CA . LEU A 1 95 ? -7.630 6.124 11.943 1.00 87.19 95 LEU A CA 1
ATOM 723 C C . LEU A 1 95 ? -8.717 5.521 12.836 1.00 87.19 95 LEU A C 1
ATOM 725 O O . LEU A 1 95 ? -9.694 6.205 13.126 1.00 87.19 95 LEU A O 1
ATOM 729 N N . PHE A 1 96 ? -8.532 4.287 13.315 1.00 85.00 96 PHE A N 1
ATOM 730 C CA . PHE A 1 96 ? -9.579 3.534 14.011 1.00 85.00 96 PHE A CA 1
ATOM 731 C C . PHE A 1 96 ? -9.331 3.282 15.499 1.00 85.00 96 PHE A C 1
ATOM 733 O O . PHE A 1 96 ? -10.292 3.109 16.244 1.00 85.00 96 PHE A O 1
ATOM 740 N N . GLU A 1 97 ? -8.085 3.333 15.962 1.00 85.62 97 GLU A N 1
ATOM 741 C CA . GLU A 1 97 ? -7.748 3.344 17.385 1.00 85.62 97 GLU A CA 1
ATOM 742 C C . GLU A 1 97 ? -7.478 4.786 17.825 1.00 85.62 97 GLU A C 1
ATOM 744 O O . GLU A 1 97 ? -6.394 5.313 17.605 1.00 85.62 97 GLU A O 1
ATOM 749 N N . ARG A 1 98 ? -8.473 5.443 18.434 1.00 82.88 98 ARG A N 1
ATOM 750 C CA . ARG A 1 98 ? -8.371 6.864 18.826 1.00 82.88 98 ARG A CA 1
ATOM 751 C C . ARG A 1 98 ? -7.622 7.087 20.137 1.00 82.88 98 ARG A C 1
ATOM 753 O O . ARG A 1 98 ? -7.140 8.192 20.374 1.00 82.88 98 ARG A O 1
ATOM 760 N N . ASN A 1 99 ? -7.519 6.068 20.995 1.00 81.50 99 ASN A N 1
ATOM 761 C CA . ASN A 1 99 ? -6.742 6.150 22.229 1.00 81.50 99 ASN A CA 1
ATOM 762 C C . ASN A 1 99 ? -5.408 5.414 22.074 1.00 81.50 99 ASN A C 1
ATOM 764 O O . ASN A 1 99 ? -5.290 4.215 22.316 1.00 81.50 99 ASN A O 1
ATOM 768 N N . HIS A 1 100 ? -4.365 6.158 21.716 1.00 81.56 100 HIS A N 1
ATOM 769 C CA . HIS A 1 100 ? -3.054 5.570 21.431 1.00 81.56 100 HIS A CA 1
ATOM 770 C C . HIS A 1 100 ? -2.303 5.086 22.683 1.00 81.56 100 HIS A C 1
ATOM 772 O O . HIS A 1 100 ? -1.344 4.319 22.566 1.00 81.56 100 HIS A O 1
ATOM 778 N N . SER A 1 101 ? -2.703 5.543 23.873 1.00 73.69 101 SER A N 1
ATOM 779 C CA . SER A 1 101 ? -2.004 5.255 25.133 1.00 73.69 101 SER A CA 1
ATOM 780 C C . SER A 1 101 ? -2.608 4.092 25.922 1.00 73.69 101 SER A C 1
ATOM 782 O O . SER A 1 101 ? -1.881 3.450 26.683 1.00 73.69 101 SER A O 1
ATOM 784 N N . ASP A 1 102 ? -3.891 3.794 25.702 1.00 75.81 102 ASP A N 1
ATOM 785 C CA . ASP A 1 102 ? -4.598 2.654 26.287 1.00 75.81 102 ASP A CA 1
ATOM 786 C C . ASP A 1 102 ? -5.577 2.040 25.276 1.00 75.81 102 ASP A C 1
ATOM 788 O O . ASP A 1 102 ? -6.780 2.293 25.296 1.00 75.81 102 ASP A O 1
ATOM 792 N N . CYS A 1 103 ? -5.034 1.240 24.363 1.00 77.69 103 CYS A N 1
ATOM 793 C CA . CYS A 1 103 ? -5.806 0.525 23.353 1.00 77.69 103 CYS A CA 1
ATOM 794 C C . CYS A 1 103 ? -6.189 -0.898 23.798 1.00 77.69 103 CYS A C 1
ATOM 796 O O . CYS A 1 103 ? -5.681 -1.454 24.785 1.00 77.69 103 CYS A O 1
ATOM 798 N N . THR A 1 104 ? -7.013 -1.544 22.972 1.00 77.12 104 THR A N 1
ATOM 799 C CA . THR A 1 104 ? -7.401 -2.956 23.134 1.00 77.12 104 THR A CA 1
ATOM 800 C C . THR A 1 104 ? -6.262 -3.933 22.788 1.00 77.12 104 THR A C 1
ATOM 802 O O . THR A 1 104 ? -6.230 -5.060 23.283 1.00 77.12 104 THR A O 1
ATOM 805 N N . LEU A 1 105 ? -5.271 -3.500 22.002 1.00 79.19 105 LEU A N 1
ATOM 806 C CA . LEU A 1 105 ? -4.111 -4.294 21.571 1.00 79.19 105 LEU A CA 1
ATOM 807 C C . LEU A 1 105 ? -3.052 -4.418 22.681 1.00 79.19 105 LEU A C 1
ATOM 809 O O . LEU A 1 105 ? -1.946 -3.880 22.606 1.00 79.19 105 LEU A O 1
ATOM 813 N N . LYS A 1 106 ? -3.371 -5.174 23.738 1.00 78.62 106 LYS A N 1
ATOM 814 C CA . LYS A 1 106 ? -2.502 -5.331 24.923 1.00 78.62 106 LYS A CA 1
ATOM 815 C C . LYS A 1 106 ? -1.138 -5.968 24.628 1.00 78.62 106 LYS A C 1
ATOM 817 O O . LYS A 1 106 ? -0.194 -5.759 25.393 1.00 78.62 106 LYS A O 1
ATOM 822 N N . LYS A 1 107 ? -0.991 -6.689 23.509 1.00 81.12 107 LYS A N 1
ATOM 823 C CA . LYS A 1 107 ? 0.296 -7.258 23.066 1.00 81.12 107 LYS A CA 1
ATOM 824 C C . LYS A 1 107 ? 1.327 -6.182 22.686 1.00 81.12 107 LYS A C 1
ATOM 826 O O . LYS A 1 107 ? 2.527 -6.448 22.754 1.00 81.12 107 LYS A O 1
ATOM 831 N N . ALA A 1 108 ? 0.896 -4.968 22.338 1.00 76.88 108 ALA A N 1
ATOM 832 C CA . ALA A 1 108 ? 1.768 -3.832 22.047 1.00 76.88 108 ALA A CA 1
ATOM 833 C C . ALA A 1 108 ? 2.051 -3.021 23.328 1.00 76.88 108 ALA A C 1
ATOM 835 O O . ALA A 1 108 ? 1.313 -2.101 23.674 1.00 76.88 108 ALA A O 1
ATOM 836 N N . LYS A 1 109 ? 3.107 -3.387 24.075 1.00 76.62 109 LYS A N 1
ATOM 837 C CA . LYS A 1 109 ? 3.525 -2.722 25.336 1.00 76.62 109 LYS A CA 1
ATOM 838 C C . LYS A 1 109 ? 2.366 -2.452 26.323 1.00 76.62 109 LYS A C 1
ATOM 840 O O . LYS A 1 109 ? 2.266 -1.367 26.888 1.00 76.62 109 LYS A O 1
ATOM 845 N N . GLY A 1 110 ? 1.477 -3.425 26.532 1.00 76.12 110 GLY A N 1
ATOM 846 C CA . GLY A 1 110 ? 0.375 -3.291 27.493 1.00 76.12 110 GLY A CA 1
ATOM 847 C C . GLY A 1 110 ? -0.761 -2.369 27.039 1.00 76.12 110 GLY A C 1
ATOM 848 O O . GLY A 1 110 ? -1.609 -2.013 27.851 1.00 76.12 110 GLY A O 1
ATOM 849 N N . GLY A 1 111 ? -0.802 -2.005 25.755 1.00 77.19 111 GLY A N 1
ATOM 850 C CA . GLY A 1 111 ? -1.836 -1.153 25.171 1.00 77.19 111 GLY A CA 1
ATOM 851 C C . GLY A 1 111 ? -1.363 0.253 24.794 1.00 77.19 111 GLY A C 1
ATOM 852 O O . GLY A 1 111 ? -2.156 1.027 24.268 1.00 77.19 111 GLY A O 1
ATOM 853 N N . ASN A 1 112 ? -0.088 0.591 25.006 1.00 84.94 112 ASN A N 1
ATOM 854 C CA . ASN A 1 112 ? 0.466 1.877 24.588 1.00 84.94 112 ASN A CA 1
ATOM 855 C C . ASN A 1 112 ? 1.114 1.765 23.196 1.00 84.94 112 ASN A C 1
ATOM 857 O O . ASN A 1 112 ? 2.310 1.468 23.063 1.00 84.94 112 ASN A O 1
ATOM 861 N N . LEU A 1 113 ? 0.310 2.002 22.155 1.00 86.75 113 LEU A N 1
ATOM 862 C CA . LEU A 1 113 ? 0.747 1.985 20.756 1.00 86.75 113 LEU A CA 1
ATOM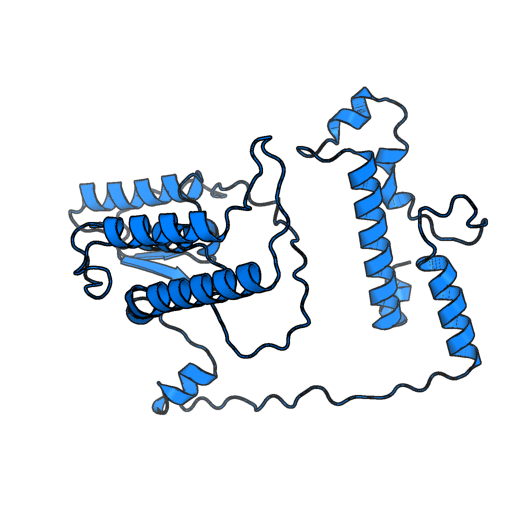 863 C C . LEU A 1 113 ? 1.812 3.032 20.481 1.00 86.75 113 LEU A C 1
ATOM 865 O O . LEU A 1 113 ? 2.772 2.745 19.773 1.00 86.75 113 LEU A O 1
ATOM 869 N N . GLU A 1 114 ? 1.647 4.238 21.016 1.00 87.06 114 GLU A N 1
ATOM 870 C CA . GLU A 1 114 ? 2.535 5.358 20.710 1.00 87.06 114 GLU A CA 1
ATOM 871 C C . GLU A 1 114 ? 3.978 5.049 21.128 1.00 87.06 114 GLU A C 1
ATOM 873 O O . GLU A 1 114 ? 4.913 5.177 20.336 1.00 87.06 114 GLU A O 1
ATOM 878 N N . ASN A 1 115 ? 4.167 4.540 22.346 1.00 88.38 115 ASN A N 1
ATOM 879 C CA . ASN A 1 115 ? 5.474 4.127 22.847 1.00 88.38 115 ASN A CA 1
ATOM 880 C C . ASN A 1 115 ? 6.009 2.891 22.102 1.00 88.38 115 ASN A C 1
ATOM 882 O O . ASN A 1 115 ? 7.216 2.779 21.851 1.00 88.38 115 ASN A O 1
ATOM 886 N N . TYR A 1 116 ? 5.130 1.948 21.745 1.00 90.06 116 TYR A N 1
ATOM 887 C CA . TYR A 1 116 ? 5.508 0.787 20.941 1.00 90.06 116 TYR A CA 1
ATOM 888 C C . TYR A 1 116 ? 6.060 1.229 19.580 1.00 90.06 116 TYR A C 1
ATOM 890 O O . TYR A 1 116 ? 7.238 0.999 19.299 1.00 90.06 116 TYR A O 1
ATOM 898 N N . PHE A 1 117 ? 5.272 1.952 18.784 1.00 90.56 117 PHE A N 1
ATOM 899 C CA . PHE A 1 117 ? 5.671 2.402 17.453 1.00 90.56 117 PHE A CA 1
ATOM 900 C C . PHE A 1 117 ? 6.801 3.430 17.478 1.00 90.56 117 PHE A C 1
ATOM 902 O O . PHE A 1 117 ? 7.674 3.359 16.623 1.00 90.56 117 PHE A O 1
ATOM 909 N N . SER A 1 118 ? 6.889 4.311 18.479 1.00 90.56 118 SER A N 1
ATOM 910 C CA . SER A 1 118 ? 8.049 5.203 18.653 1.00 90.56 118 SER A CA 1
ATOM 911 C C . SER A 1 118 ? 9.360 4.415 18.778 1.00 90.56 118 SER A C 1
ATOM 913 O O . SER A 1 118 ? 10.359 4.723 18.122 1.00 90.56 118 SER A O 1
ATOM 915 N N . THR A 1 119 ? 9.343 3.322 19.549 1.00 91.44 119 THR A N 1
ATOM 916 C CA . THR A 1 119 ? 10.509 2.439 19.691 1.00 91.44 119 THR A CA 1
ATOM 917 C C . THR A 1 119 ? 10.833 1.724 18.379 1.00 91.44 119 THR A C 1
ATOM 919 O O . THR A 1 119 ? 11.990 1.714 17.958 1.00 91.44 119 THR A O 1
ATOM 922 N N . ILE A 1 120 ? 9.817 1.151 17.729 1.00 91.00 120 ILE A N 1
ATOM 923 C CA . ILE A 1 120 ? 9.959 0.400 16.476 1.00 91.00 120 ILE A CA 1
ATOM 924 C C . ILE A 1 120 ? 10.454 1.307 15.340 1.00 91.00 120 ILE A C 1
ATOM 926 O O . ILE A 1 120 ? 11.415 0.961 14.661 1.00 91.00 120 ILE A O 1
ATOM 930 N N . ASN A 1 121 ? 9.859 2.488 15.163 1.00 91.00 121 ASN A N 1
ATOM 931 C CA . ASN A 1 121 ? 10.240 3.458 14.134 1.00 91.00 121 ASN A CA 1
ATOM 932 C C . ASN A 1 121 ? 11.686 3.925 14.309 1.00 91.00 121 ASN A C 1
ATOM 934 O O . ASN A 1 121 ? 12.414 4.037 13.326 1.00 91.00 121 ASN A O 1
ATOM 938 N N . ARG A 1 122 ? 12.131 4.150 15.553 1.00 90.94 122 ARG A N 1
ATOM 939 C CA . ARG A 1 122 ? 13.524 4.521 15.835 1.00 90.94 122 ARG A CA 1
ATOM 940 C C . ARG A 1 122 ? 14.502 3.409 15.451 1.00 90.94 122 ARG A C 1
ATOM 942 O O . ARG A 1 122 ? 15.525 3.696 14.839 1.00 90.94 122 ARG A O 1
ATOM 949 N N . GLN A 1 123 ? 14.191 2.157 15.794 1.00 89.94 123 GLN A N 1
ATOM 950 C CA . GLN A 1 123 ? 15.017 1.003 15.415 1.00 89.94 123 GLN A CA 1
ATOM 951 C C . GLN A 1 123 ? 15.044 0.818 13.894 1.00 89.94 123 GLN A C 1
ATOM 953 O O . GLN A 1 123 ? 16.112 0.692 13.306 1.00 89.94 123 GLN A O 1
ATOM 958 N N . TYR A 1 124 ? 13.880 0.891 13.248 1.00 90.88 124 TYR A N 1
ATOM 959 C CA . TYR A 1 124 ? 13.754 0.807 11.796 1.00 90.88 124 TYR A CA 1
ATOM 960 C C . TYR A 1 124 ? 14.583 1.883 11.081 1.00 90.88 124 TYR A C 1
ATOM 962 O O . TYR A 1 124 ? 15.339 1.574 10.162 1.00 90.88 124 TYR A O 1
ATOM 970 N N . ALA A 1 125 ? 14.490 3.138 11.534 1.00 88.69 125 ALA A N 1
ATOM 971 C CA . ALA A 1 125 ? 15.256 4.246 10.974 1.00 88.69 125 ALA A CA 1
ATOM 972 C C . ALA A 1 125 ? 16.770 4.029 11.118 1.00 88.69 125 ALA A C 1
ATOM 974 O O . ALA A 1 125 ? 17.507 4.276 10.168 1.00 88.69 125 ALA A O 1
ATOM 975 N N . ALA A 1 126 ? 17.230 3.520 12.266 1.00 87.81 126 ALA A N 1
ATOM 976 C CA . ALA A 1 126 ? 18.641 3.200 12.481 1.00 87.81 126 ALA A CA 1
ATOM 977 C C . ALA A 1 126 ? 19.140 2.066 11.565 1.00 87.81 126 ALA A C 1
ATOM 979 O O . ALA A 1 126 ? 20.262 2.129 11.069 1.00 87.81 126 ALA A O 1
ATOM 980 N N . LEU A 1 127 ? 18.303 1.058 11.305 1.00 85.81 127 LEU A N 1
ATOM 981 C CA . LEU A 1 127 ? 18.648 -0.091 10.463 1.00 85.81 127 LEU A CA 1
ATOM 982 C C . LEU A 1 127 ? 18.729 0.258 8.974 1.00 85.81 127 LEU A C 1
ATOM 984 O O . LEU A 1 127 ? 19.622 -0.225 8.274 1.00 85.81 127 LEU A O 1
ATOM 988 N N . ILE A 1 128 ? 17.817 1.108 8.495 1.00 85.44 128 ILE A N 1
ATOM 989 C CA . ILE A 1 128 ? 17.781 1.551 7.093 1.00 85.44 128 ILE A CA 1
ATOM 990 C C . ILE A 1 128 ? 18.772 2.684 6.812 1.00 85.44 128 ILE A C 1
ATOM 992 O O . ILE A 1 128 ? 19.203 2.844 5.671 1.00 85.44 128 ILE A O 1
ATOM 996 N N . ALA A 1 129 ? 19.167 3.459 7.825 1.00 83.44 129 ALA A N 1
ATOM 997 C CA . ALA A 1 129 ? 20.146 4.522 7.649 1.00 83.44 129 ALA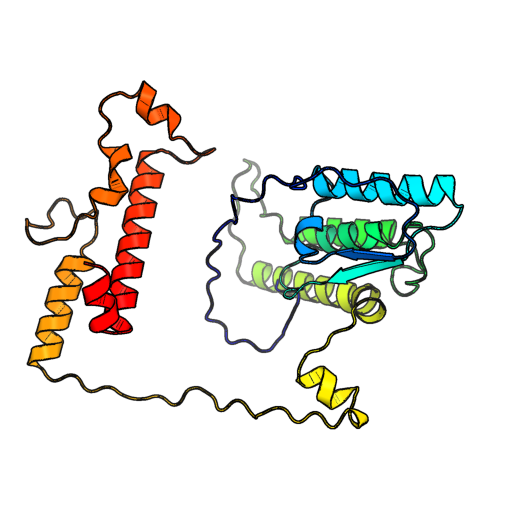 A CA 1
ATOM 998 C C . ALA A 1 129 ? 21.463 3.971 7.081 1.00 83.44 129 ALA A C 1
ATOM 1000 O O . ALA A 1 129 ? 22.118 3.114 7.683 1.00 83.44 129 ALA A O 1
ATOM 1001 N N . MET A 1 130 ? 21.875 4.493 5.925 1.00 76.75 130 MET A N 1
ATOM 1002 C CA . MET A 1 130 ? 23.197 4.205 5.381 1.00 76.75 130 MET A CA 1
ATOM 1003 C C . MET A 1 130 ? 24.261 4.818 6.304 1.00 76.75 130 MET A C 1
ATOM 1005 O O . MET A 1 130 ? 24.144 6.001 6.643 1.00 76.75 130 MET A O 1
ATOM 1009 N N . PRO A 1 131 ? 25.275 4.043 6.731 1.00 77.12 131 PRO A N 1
ATOM 1010 C CA . PRO A 1 131 ? 26.398 4.592 7.471 1.00 77.12 131 PRO A CA 1
ATOM 1011 C C . PRO A 1 131 ? 27.102 5.635 6.601 1.00 77.12 131 PRO A C 1
ATOM 1013 O O . PRO A 1 131 ? 27.244 5.455 5.391 1.00 77.12 131 PRO A O 1
ATOM 1016 N N . LYS A 1 132 ? 27.497 6.746 7.219 1.00 78.81 132 LYS A N 1
ATOM 1017 C CA . LYS A 1 132 ? 28.214 7.838 6.562 1.00 78.81 132 LYS A CA 1
ATOM 1018 C C . LYS A 1 132 ? 29.573 8.018 7.218 1.00 78.81 132 LYS A C 1
ATOM 1020 O O . LYS A 1 132 ? 29.693 7.796 8.423 1.00 78.81 132 LYS A O 1
ATOM 1025 N N . ASP A 1 133 ? 30.568 8.402 6.432 1.00 75.44 133 ASP A N 1
ATOM 1026 C CA . ASP A 1 133 ? 31.878 8.790 6.948 1.00 75.44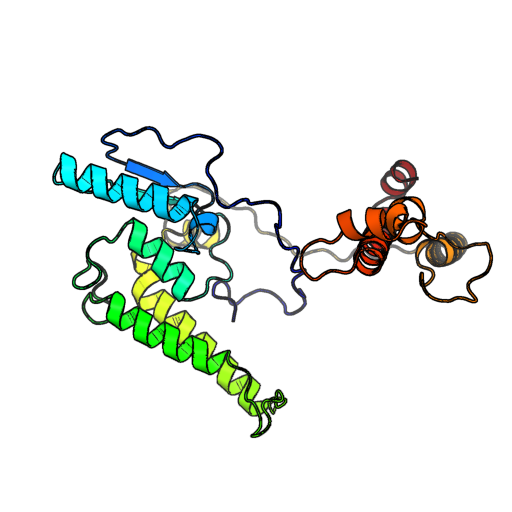 133 ASP A CA 1
ATOM 1027 C C . ASP A 1 133 ? 31.821 10.164 7.644 1.00 75.44 133 ASP A C 1
ATOM 1029 O O . ASP A 1 133 ? 30.792 10.848 7.658 1.00 75.44 133 ASP A O 1
ATOM 1033 N N . GLU A 1 134 ? 32.945 10.575 8.227 1.00 74.12 134 GLU A N 1
ATOM 1034 C CA . GLU A 1 134 ? 33.133 11.891 8.856 1.00 74.12 134 GLU A CA 1
ATOM 1035 C C . GLU A 1 134 ? 32.888 13.077 7.902 1.00 74.12 134 GLU A C 1
ATOM 1037 O O . GLU A 1 134 ? 32.592 14.182 8.356 1.00 74.12 134 GLU A O 1
ATOM 1042 N N . ASN A 1 135 ? 32.929 12.834 6.588 1.00 73.31 135 ASN A N 1
ATOM 1043 C CA . ASN A 1 135 ? 32.700 13.814 5.528 1.00 73.31 135 ASN A CA 1
ATOM 1044 C C . ASN A 1 135 ? 31.267 13.756 4.955 1.00 73.31 135 ASN A C 1
ATOM 1046 O O . ASN A 1 135 ? 30.923 14.537 4.067 1.00 73.31 135 ASN A O 1
ATOM 1050 N N . GLY A 1 136 ? 30.411 12.863 5.464 1.00 75.12 136 GLY A N 1
ATOM 1051 C CA . GLY A 1 136 ? 29.024 12.691 5.036 1.00 75.12 136 GLY A CA 1
ATOM 1052 C C . GLY A 1 136 ? 28.813 11.801 3.804 1.00 75.12 136 GLY A C 1
ATOM 1053 O O . GLY A 1 136 ? 27.671 11.701 3.340 1.00 75.12 136 GLY A O 1
ATOM 1054 N N . ASN A 1 137 ? 29.850 11.135 3.290 1.00 75.12 137 ASN A N 1
ATOM 1055 C CA . ASN A 1 137 ? 29.744 10.209 2.164 1.00 75.12 137 ASN A CA 1
ATOM 1056 C C . ASN A 1 137 ? 29.194 8.848 2.616 1.00 75.12 137 ASN A C 1
ATOM 1058 O O . ASN A 1 137 ? 29.564 8.370 3.690 1.00 75.12 137 ASN A O 1
ATOM 1062 N N . PRO A 1 138 ? 28.333 8.193 1.814 1.00 75.62 138 PRO A N 1
ATOM 1063 C CA . PRO A 1 138 ? 27.848 6.850 2.115 1.00 75.62 138 PRO A CA 1
ATOM 1064 C C . PRO A 1 138 ? 28.999 5.840 2.168 1.00 75.62 138 PRO A C 1
ATOM 1066 O O . PRO A 1 138 ? 29.786 5.739 1.230 1.00 75.62 138 PRO A O 1
ATOM 1069 N N . ILE A 1 139 ? 29.064 5.068 3.249 1.00 77.25 139 ILE A N 1
ATOM 1070 C CA . ILE A 1 139 ? 29.986 3.943 3.389 1.00 77.25 139 ILE A CA 1
ATOM 1071 C C . ILE A 1 139 ? 29.275 2.694 2.876 1.00 77.25 139 ILE A C 1
ATOM 1073 O O . ILE A 1 139 ? 28.149 2.393 3.284 1.00 77.25 139 ILE A O 1
ATOM 1077 N N . GLU A 1 140 ? 29.935 1.950 1.992 1.00 75.94 140 GLU A N 1
ATOM 1078 C CA . GLU A 1 140 ? 29.424 0.663 1.539 1.00 75.94 140 GLU A CA 1
ATOM 1079 C C . GLU A 1 140 ? 29.416 -0.340 2.701 1.00 75.94 140 GLU A C 1
ATOM 1081 O O . GLU A 1 140 ? 30.418 -0.539 3.391 1.00 75.94 140 GLU A O 1
ATOM 1086 N N . LEU A 1 141 ? 28.261 -0.961 2.950 1.00 76.44 141 LEU A N 1
ATOM 1087 C CA . LEU A 1 141 ? 28.145 -1.945 4.020 1.00 76.44 141 LEU A CA 1
ATOM 1088 C C . LEU A 1 141 ? 28.869 -3.231 3.631 1.00 76.44 141 LEU A C 1
ATOM 1090 O O . LEU A 1 141 ? 28.549 -3.843 2.606 1.00 76.44 141 LEU A O 1
ATOM 1094 N N . ILE A 1 142 ? 29.736 -3.692 4.532 1.00 83.88 142 ILE A N 1
ATOM 1095 C CA . ILE A 1 142 ? 30.277 -5.049 4.495 1.00 83.88 142 ILE A CA 1
ATOM 1096 C C . ILE A 1 142 ? 29.131 -6.083 4.441 1.00 83.88 142 ILE A C 1
ATOM 1098 O O . ILE A 1 142 ? 28.088 -5.874 5.077 1.00 83.88 142 ILE A O 1
ATOM 1102 N N . PRO A 1 143 ? 29.293 -7.200 3.702 1.00 84.50 143 PRO A N 1
ATOM 1103 C CA . PRO A 1 143 ? 28.242 -8.209 3.545 1.00 84.50 143 PRO A CA 1
ATOM 1104 C C . PRO A 1 143 ? 27.668 -8.732 4.870 1.00 84.50 143 PRO A C 1
ATOM 1106 O O . PRO A 1 143 ? 26.456 -8.899 4.985 1.00 84.50 143 PRO A O 1
ATOM 1109 N N . GLU A 1 144 ? 28.510 -8.917 5.889 1.00 85.06 144 GLU A N 1
ATOM 1110 C CA . GLU A 1 144 ? 28.091 -9.391 7.217 1.00 85.06 144 GLU A CA 1
ATOM 1111 C C . GLU A 1 144 ? 27.153 -8.402 7.926 1.00 85.06 144 GLU A C 1
ATOM 1113 O O . GLU A 1 144 ? 26.098 -8.787 8.427 1.00 85.06 144 GLU A O 1
ATOM 1118 N N . GLU A 1 145 ? 27.480 -7.107 7.907 1.00 83.81 145 GLU A N 1
ATOM 1119 C CA . GLU A 1 145 ? 26.639 -6.060 8.502 1.00 83.81 145 GLU A CA 1
ATOM 1120 C C . GLU A 1 145 ? 25.321 -5.909 7.731 1.00 83.81 145 GLU A C 1
ATOM 1122 O O . GLU A 1 145 ? 24.265 -5.693 8.327 1.00 83.81 145 GLU A O 1
ATOM 1127 N N . ARG A 1 146 ? 25.348 -6.081 6.401 1.00 84.00 146 ARG A N 1
ATOM 1128 C CA . ARG A 1 146 ? 24.132 -6.113 5.576 1.00 84.00 146 ARG A CA 1
ATOM 1129 C C . ARG A 1 146 ? 23.219 -7.270 5.983 1.00 84.00 146 ARG A C 1
ATOM 1131 O O . ARG A 1 146 ? 22.015 -7.061 6.130 1.00 84.00 146 ARG A O 1
ATOM 1138 N N . HIS A 1 147 ? 23.785 -8.460 6.176 1.00 85.38 147 HIS A N 1
ATOM 1139 C CA . HIS A 1 147 ? 23.034 -9.642 6.589 1.00 85.38 147 HIS A CA 1
ATOM 1140 C C . HIS A 1 147 ? 22.434 -9.463 7.988 1.00 85.38 147 HIS A C 1
ATOM 1142 O O . HIS A 1 147 ? 21.224 -9.593 8.159 1.00 85.38 147 HIS A O 1
ATOM 1148 N N . ARG A 1 148 ? 23.240 -9.020 8.958 1.00 88.62 148 ARG A N 1
ATOM 1149 C CA . ARG A 1 148 ? 22.786 -8.726 10.321 1.00 88.62 148 ARG A CA 1
ATOM 1150 C C . ARG A 1 148 ? 21.638 -7.712 10.345 1.00 88.62 148 ARG A C 1
ATOM 1152 O O . ARG A 1 148 ? 20.616 -7.936 10.990 1.00 88.62 148 ARG A O 1
ATOM 1159 N N . ARG A 1 149 ? 21.761 -6.599 9.612 1.00 87.25 149 ARG A N 1
ATOM 1160 C CA . ARG A 1 149 ? 20.685 -5.597 9.516 1.00 87.25 149 ARG A CA 1
ATOM 1161 C C . ARG A 1 149 ? 19.421 -6.164 8.883 1.00 87.25 149 ARG A C 1
ATOM 1163 O O . ARG A 1 149 ? 18.322 -5.798 9.293 1.00 87.25 149 ARG A O 1
ATOM 1170 N N . HIS A 1 150 ? 19.559 -7.043 7.892 1.00 86.38 150 HIS A N 1
ATOM 1171 C CA . HIS A 1 150 ? 18.421 -7.727 7.288 1.00 86.38 150 HIS A CA 1
ATOM 1172 C C . HIS A 1 150 ? 17.693 -8.618 8.306 1.00 86.38 150 HIS A C 1
ATOM 1174 O O . HIS A 1 150 ? 16.466 -8.551 8.401 1.00 86.38 150 HIS A O 1
ATOM 1180 N N . GLU A 1 151 ? 18.425 -9.393 9.108 1.00 88.00 151 GLU A N 1
ATOM 1181 C CA . GLU A 1 151 ? 17.850 -10.216 10.179 1.00 88.00 151 GLU A CA 1
ATOM 1182 C C . GLU A 1 151 ? 17.154 -9.368 11.252 1.00 88.00 151 GLU A C 1
ATOM 1184 O O . GLU A 1 151 ? 16.017 -9.661 11.628 1.00 88.00 151 GLU A O 1
ATOM 1189 N N . GLU A 1 152 ? 17.777 -8.271 11.697 1.00 88.06 152 GLU A N 1
ATOM 1190 C CA . GLU A 1 152 ? 17.172 -7.344 12.663 1.00 88.06 152 GLU A CA 1
ATOM 1191 C C . GLU A 1 152 ? 15.883 -6.708 12.104 1.00 88.06 152 GLU A C 1
ATOM 1193 O O . GLU A 1 152 ? 14.869 -6.625 12.805 1.00 88.06 152 GLU A O 1
ATOM 1198 N N . LEU A 1 153 ? 15.863 -6.334 10.818 1.00 88.12 153 LEU A N 1
ATOM 1199 C CA . LEU A 1 153 ? 14.651 -5.857 10.140 1.00 88.12 153 LEU A CA 1
ATOM 1200 C C . LEU A 1 153 ? 13.564 -6.939 10.064 1.00 88.12 153 LEU A C 1
ATOM 1202 O O . LEU A 1 153 ? 12.380 -6.625 10.236 1.00 88.12 153 LEU A O 1
ATOM 1206 N N . LYS A 1 154 ? 13.936 -8.202 9.822 1.00 86.44 154 LYS A N 1
ATOM 1207 C CA . LYS A 1 154 ? 12.999 -9.336 9.810 1.00 86.44 154 LYS A CA 1
ATOM 1208 C C . LYS A 1 154 ? 12.402 -9.560 11.201 1.00 86.44 154 LYS A C 1
ATOM 1210 O O . LYS A 1 154 ? 11.183 -9.674 11.331 1.00 86.44 154 LYS A O 1
ATOM 1215 N N . ALA A 1 155 ? 13.220 -9.528 12.251 1.00 88.12 155 ALA A N 1
ATOM 1216 C CA . ALA A 1 155 ? 12.767 -9.649 13.636 1.00 88.12 155 ALA A CA 1
ATOM 1217 C C . ALA A 1 155 ? 11.821 -8.505 14.043 1.00 88.12 155 ALA A C 1
ATOM 1219 O O . ALA A 1 155 ? 10.773 -8.742 14.650 1.00 88.12 155 ALA A O 1
ATOM 1220 N N . LEU A 1 156 ? 12.146 -7.269 13.653 1.00 88.69 156 LEU A N 1
ATOM 1221 C CA . LEU A 1 156 ? 11.294 -6.104 13.884 1.00 88.69 156 LEU A CA 1
ATOM 1222 C C . LEU A 1 156 ? 9.929 -6.262 13.202 1.00 88.69 156 LEU A C 1
ATOM 1224 O O . LEU A 1 156 ? 8.885 -6.012 13.805 1.00 88.69 156 LEU A O 1
ATOM 1228 N N . SER A 1 157 ? 9.944 -6.740 11.959 1.00 86.19 157 SER A N 1
ATOM 1229 C CA . SER A 1 157 ? 8.749 -6.997 11.156 1.00 86.19 157 SER A CA 1
ATOM 1230 C C . SER A 1 157 ? 7.852 -8.070 11.785 1.00 86.19 157 SER A C 1
ATOM 1232 O O . SER A 1 157 ? 6.639 -7.887 11.903 1.00 86.19 157 SER A O 1
ATOM 1234 N N . LEU A 1 158 ? 8.449 -9.162 12.270 1.00 85.75 158 LEU A N 1
ATOM 1235 C CA . LEU A 1 158 ? 7.746 -10.228 12.992 1.00 85.75 158 LEU A CA 1
ATOM 1236 C C . LEU A 1 158 ? 7.127 -9.735 14.305 1.00 85.75 158 LEU A C 1
ATOM 1238 O O . LEU A 1 158 ? 6.009 -10.127 14.640 1.00 85.75 158 LEU A O 1
ATOM 1242 N N . SER A 1 159 ? 7.819 -8.851 15.029 1.00 87.62 159 SER A N 1
ATOM 1243 C CA . SER A 1 159 ? 7.293 -8.235 16.252 1.00 87.62 159 SER A CA 1
ATOM 1244 C C . SER A 1 159 ? 6.018 -7.438 15.972 1.00 87.62 159 SER A C 1
ATOM 1246 O O . SER A 1 159 ? 4.996 -7.683 16.614 1.00 87.62 159 SER A O 1
ATOM 1248 N N . VAL A 1 160 ? 6.036 -6.552 14.968 1.00 87.81 160 VAL A N 1
ATOM 1249 C CA . VAL A 1 160 ? 4.850 -5.764 14.577 1.00 87.81 160 VAL A CA 1
ATOM 1250 C C . VAL A 1 160 ? 3.710 -6.680 14.139 1.00 87.81 160 VAL A C 1
ATOM 1252 O O . VAL A 1 160 ? 2.558 -6.469 14.523 1.00 87.81 160 VAL A O 1
ATOM 1255 N N . ARG A 1 161 ? 4.020 -7.745 13.393 1.00 84.19 161 ARG A N 1
ATOM 1256 C CA . ARG A 1 161 ? 3.024 -8.735 12.976 1.00 84.19 161 ARG A CA 1
ATOM 1257 C C . ARG A 1 161 ? 2.324 -9.378 14.174 1.00 84.19 161 ARG A C 1
ATOM 1259 O O . ARG A 1 161 ? 1.101 -9.341 14.245 1.00 84.19 161 ARG A O 1
ATOM 1266 N N . LYS A 1 162 ? 3.089 -9.920 15.120 1.00 84.69 162 LYS A N 1
ATOM 1267 C CA . LYS A 1 162 ? 2.565 -10.665 16.275 1.00 84.69 162 LYS A CA 1
ATOM 1268 C C . LYS A 1 162 ? 1.857 -9.779 17.302 1.00 84.69 162 LYS A C 1
ATOM 1270 O O . LYS A 1 162 ? 0.877 -10.192 17.917 1.00 84.69 162 LYS A O 1
ATOM 1275 N N . CYS A 1 163 ? 2.381 -8.577 17.534 1.00 86.00 163 CYS A N 1
ATOM 1276 C CA . CYS A 1 163 ? 1.865 -7.672 18.560 1.00 86.00 163 CYS A CA 1
ATOM 1277 C C . CYS A 1 163 ? 0.702 -6.799 18.085 1.00 86.00 163 CYS A C 1
ATOM 1279 O O . CYS A 1 163 ? -0.003 -6.253 18.930 1.00 86.00 163 CYS A O 1
ATOM 1281 N N . VAL A 1 164 ? 0.538 -6.622 16.770 1.00 86.62 164 VAL A N 1
ATOM 1282 C CA . VAL A 1 164 ? -0.448 -5.697 16.199 1.00 86.62 164 VAL A CA 1
ATOM 1283 C C . VAL A 1 164 ? -1.267 -6.387 15.116 1.00 86.62 164 VAL A C 1
ATOM 1285 O O . VAL A 1 164 ? -2.471 -6.559 15.284 1.00 86.62 164 VAL A O 1
ATOM 1288 N N . LEU A 1 165 ? -0.629 -6.803 14.015 1.00 84.81 165 LEU A N 1
ATOM 1289 C CA . LEU A 1 165 ? -1.355 -7.228 12.813 1.00 84.81 165 LEU A CA 1
ATOM 1290 C C . LEU A 1 165 ? -2.214 -8.477 13.035 1.00 84.81 165 LEU A C 1
ATOM 1292 O O . LEU A 1 165 ? -3.324 -8.519 12.530 1.00 84.81 165 LEU A O 1
ATOM 1296 N N . GLU A 1 166 ? -1.744 -9.475 13.783 1.00 81.50 166 GLU A N 1
ATOM 1297 C CA . GLU A 1 166 ? -2.508 -10.710 14.035 1.00 81.50 166 GLU A CA 1
ATOM 1298 C C . GLU A 1 166 ? -3.862 -10.472 14.717 1.00 81.50 166 GLU A C 1
ATOM 1300 O O . GLU A 1 166 ? -4.791 -11.240 14.487 1.00 81.50 166 GLU A O 1
ATOM 1305 N N . ASP A 1 167 ? -3.985 -9.413 15.520 1.00 82.06 167 ASP A N 1
ATOM 1306 C CA . ASP A 1 167 ? -5.217 -9.112 16.257 1.00 82.06 167 ASP A CA 1
ATOM 1307 C C . ASP A 1 167 ? -6.203 -8.264 15.437 1.00 82.06 167 ASP A C 1
ATOM 1309 O O . ASP A 1 167 ? -7.407 -8.314 15.680 1.00 82.06 167 ASP A O 1
ATOM 1313 N N . ILE A 1 168 ? -5.712 -7.492 14.460 1.00 81.81 168 ILE A N 1
ATOM 1314 C CA . ILE A 1 168 ? -6.537 -6.573 13.654 1.00 81.81 168 ILE A CA 1
ATOM 1315 C C . ILE A 1 168 ? -6.836 -7.098 12.249 1.00 81.81 168 ILE A C 1
ATOM 1317 O O . ILE A 1 168 ? -7.825 -6.709 11.629 1.00 81.81 168 ILE A O 1
ATOM 1321 N N . LEU A 1 169 ? -5.957 -7.936 11.704 1.00 81.25 169 LEU A N 1
ATOM 1322 C CA . LEU A 1 169 ? -5.935 -8.236 10.284 1.00 81.25 169 LEU A CA 1
ATOM 1323 C C . LEU A 1 169 ? -6.683 -9.535 10.008 1.00 81.25 169 LEU A C 1
ATOM 1325 O O . LEU A 1 169 ? -6.211 -10.634 10.295 1.00 81.25 169 LEU A O 1
ATOM 1329 N N . VAL A 1 170 ? -7.837 -9.409 9.361 1.00 78.56 170 VAL A N 1
ATOM 1330 C CA . VAL A 1 170 ? -8.593 -10.556 8.855 1.00 78.56 170 VAL A CA 1
ATOM 1331 C C . VAL A 1 170 ? -8.097 -10.894 7.452 1.00 78.56 170 VAL A C 1
ATOM 1333 O O . VAL A 1 170 ? -8.533 -10.320 6.456 1.00 78.56 170 VAL A O 1
ATOM 1336 N N . ARG A 1 171 ? -7.160 -11.840 7.369 1.00 74.25 171 ARG A N 1
ATOM 1337 C CA . ARG A 1 171 ? -6.635 -12.366 6.102 1.00 74.25 171 ARG A CA 1
ATOM 1338 C C . ARG A 1 171 ? -7.596 -13.398 5.517 1.00 74.25 171 ARG A C 1
ATOM 1340 O O . ARG A 1 171 ? -8.086 -14.280 6.217 1.00 74.25 171 ARG A O 1
ATOM 1347 N N . ARG A 1 172 ? -7.850 -13.302 4.212 1.00 75.25 172 ARG A N 1
ATOM 1348 C CA . ARG A 1 172 ? -8.695 -14.239 3.454 1.00 75.25 172 ARG A CA 1
ATOM 1349 C C . ARG A 1 172 ? -7.932 -14.812 2.260 1.00 75.25 172 ARG A C 1
ATOM 1351 O O . ARG A 1 172 ? -8.408 -14.760 1.131 1.00 75.25 172 ARG A O 1
ATOM 1358 N N . THR A 1 173 ? -6.729 -15.337 2.495 1.00 75.88 173 THR A N 1
ATOM 1359 C CA . THR A 1 173 ? -6.000 -16.080 1.454 1.00 75.88 173 THR A CA 1
ATOM 1360 C C . THR A 1 173 ? -6.624 -17.464 1.254 1.00 75.88 173 THR A C 1
ATOM 1362 O O . THR A 1 173 ? -7.320 -17.967 2.137 1.00 75.88 173 THR A O 1
ATOM 1365 N N . ARG A 1 174 ? -6.375 -18.115 0.108 1.00 78.44 174 ARG A N 1
ATOM 1366 C CA . ARG A 1 174 ? -6.870 -19.485 -0.144 1.00 78.44 174 ARG A CA 1
ATOM 1367 C C . ARG A 1 174 ? -6.418 -20.448 0.960 1.00 78.44 174 ARG A C 1
ATOM 1369 O O . ARG A 1 174 ? -7.228 -21.215 1.471 1.00 78.44 174 ARG A O 1
ATOM 1376 N N . THR A 1 175 ? -5.155 -20.344 1.374 1.00 76.62 175 THR A N 1
ATOM 1377 C CA . THR A 1 175 ? -4.561 -21.140 2.456 1.00 76.62 175 THR A CA 1
ATOM 1378 C C . THR A 1 175 ? -5.237 -20.871 3.802 1.00 76.62 175 THR A C 1
ATOM 1380 O O . THR A 1 175 ? -5.593 -21.814 4.506 1.00 76.62 175 THR A O 1
ATOM 1383 N N . ASP A 1 176 ? -5.489 -19.602 4.140 1.00 77.62 176 ASP A N 1
ATOM 1384 C CA . ASP A 1 176 ? -6.171 -19.234 5.389 1.00 77.62 176 ASP A CA 1
ATOM 1385 C C . ASP A 1 176 ? -7.634 -19.691 5.404 1.00 77.62 176 ASP A C 1
ATOM 1387 O O . ASP A 1 176 ? -8.131 -20.142 6.435 1.00 77.62 176 ASP A O 1
ATOM 1391 N N . ILE A 1 177 ? -8.325 -19.623 4.261 1.00 81.38 177 ILE A N 1
ATOM 1392 C CA . ILE A 1 177 ? -9.710 -20.093 4.137 1.00 81.38 177 ILE A CA 1
ATOM 1393 C C . ILE A 1 177 ? -9.783 -21.604 4.371 1.00 81.38 177 ILE A C 1
ATOM 1395 O O . ILE A 1 177 ? -10.616 -22.048 5.157 1.00 81.38 177 ILE A O 1
ATOM 1399 N N . ILE A 1 178 ? -8.882 -22.381 3.761 1.00 81.06 178 ILE A N 1
ATOM 1400 C CA . ILE A 1 178 ? -8.809 -23.835 3.975 1.00 81.06 178 ILE A CA 1
ATOM 1401 C C . ILE A 1 178 ? -8.504 -24.159 5.447 1.00 81.06 178 ILE A C 1
ATOM 1403 O O . ILE A 1 178 ? -9.109 -25.067 6.011 1.00 81.06 178 ILE A O 1
ATOM 1407 N N . LYS A 1 179 ? -7.584 -23.420 6.083 1.00 80.56 179 LYS A N 1
ATOM 1408 C CA . LYS A 1 179 ? -7.128 -23.698 7.453 1.00 80.56 179 LYS A CA 1
ATOM 1409 C C . LYS A 1 179 ? -8.141 -23.304 8.532 1.00 80.56 179 LYS A C 1
ATOM 1411 O O . LYS A 1 179 ? -8.319 -24.049 9.490 1.00 80.56 179 LYS A O 1
ATOM 1416 N N . TYR A 1 180 ? -8.763 -22.131 8.409 1.00 80.19 180 TYR A N 1
ATOM 1417 C CA . TYR A 1 180 ? -9.585 -21.538 9.474 1.00 80.19 180 TYR A CA 1
ATOM 1418 C C . TYR A 1 180 ? -11.095 -21.584 9.201 1.00 80.19 180 TYR A C 1
ATOM 1420 O O . TYR A 1 180 ? -11.876 -21.350 10.121 1.00 80.19 180 TYR A O 1
ATOM 1428 N N . TYR A 1 181 ? -11.526 -21.899 7.973 1.00 82.12 181 TYR A N 1
ATOM 1429 C CA . TYR A 1 181 ? -12.943 -21.956 7.589 1.00 82.12 181 TYR A CA 1
ATOM 1430 C C . TYR A 1 181 ? -13.300 -23.274 6.868 1.00 82.12 181 TYR A C 1
ATOM 1432 O O . TYR A 1 181 ? -13.841 -23.233 5.756 1.00 82.12 181 TYR A O 1
ATOM 1440 N N . PRO A 1 182 ? -13.044 -24.450 7.482 1.00 77.00 182 PRO A N 1
ATOM 1441 C CA . PRO A 1 182 ? -13.295 -25.751 6.850 1.00 77.00 182 PRO A CA 1
ATOM 1442 C C . PRO A 1 182 ? -14.782 -25.980 6.527 1.00 77.00 182 PRO A C 1
ATOM 1444 O O . PRO A 1 182 ? -15.112 -26.618 5.531 1.00 77.00 182 PRO A O 1
ATOM 1447 N N . GLU A 1 183 ? -15.678 -25.373 7.307 1.00 83.00 183 GLU A N 1
ATOM 1448 C CA . GLU A 1 183 ? -17.137 -25.441 7.133 1.00 83.00 183 GLU A CA 1
ATOM 1449 C C . GLU A 1 183 ? -17.657 -24.631 5.929 1.00 83.00 183 GLU A C 1
ATOM 1451 O O . GLU A 1 183 ? -18.835 -24.700 5.590 1.00 83.00 183 GLU A O 1
ATOM 1456 N N . SER A 1 184 ? -16.807 -23.836 5.265 1.00 78.88 184 SER A N 1
ATOM 1457 C CA . SER A 1 184 ? -17.229 -22.974 4.147 1.00 78.88 184 SER A CA 1
ATOM 1458 C C . SER A 1 184 ? -17.603 -23.744 2.874 1.00 78.88 184 SER A C 1
ATOM 1460 O O . SER A 1 184 ? -18.216 -23.171 1.976 1.00 78.88 184 SER A O 1
ATOM 1462 N N . GLY A 1 185 ? -17.212 -25.020 2.760 1.00 79.88 185 GLY A N 1
ATOM 1463 C CA . GLY A 1 185 ? -17.443 -25.842 1.565 1.00 79.88 185 GLY A CA 1
ATOM 1464 C C . GLY A 1 185 ? -16.685 -25.374 0.312 1.00 79.88 185 GLY A C 1
ATOM 1465 O O . GLY A 1 185 ? -16.878 -25.935 -0.768 1.00 79.88 185 GLY A O 1
ATOM 1466 N N . LEU A 1 186 ? -15.817 -24.364 0.436 1.00 81.06 186 LEU A N 1
ATOM 1467 C CA . LEU A 1 186 ? -15.046 -23.797 -0.667 1.00 81.06 186 LEU A CA 1
ATOM 1468 C C . LEU A 1 186 ? -13.883 -24.725 -1.040 1.00 81.06 186 LEU A C 1
ATOM 1470 O O . LEU A 1 186 ? -13.043 -25.062 -0.207 1.00 81.06 186 LEU A O 1
ATOM 1474 N N . LYS A 1 187 ? -13.809 -25.115 -2.317 1.00 81.25 187 LYS A N 1
ATOM 1475 C CA . LYS A 1 187 ? -12.685 -25.873 -2.884 1.00 81.25 187 LYS A CA 1
ATOM 1476 C C . LYS A 1 187 ? -11.877 -24.967 -3.803 1.00 81.25 187 LYS A C 1
ATOM 1478 O O . LYS A 1 187 ? -12.432 -24.368 -4.721 1.00 81.25 187 LYS A O 1
ATOM 1483 N N . PHE A 1 188 ? -10.571 -24.895 -3.575 1.00 81.94 188 PHE A N 1
ATOM 1484 C CA . PHE A 1 188 ? -9.655 -24.141 -4.427 1.00 81.94 188 PHE A CA 1
ATOM 1485 C C . PHE A 1 188 ? -8.918 -25.085 -5.387 1.00 81.94 188 PHE A C 1
ATOM 1487 O O . PHE A 1 188 ? -8.536 -26.181 -4.973 1.00 81.94 188 PHE A O 1
ATOM 1494 N N . PRO A 1 189 ? -8.707 -24.689 -6.655 1.00 81.31 189 PRO A N 1
ATOM 1495 C CA . PRO A 1 189 ? -7.903 -25.471 -7.585 1.00 81.31 189 PRO A CA 1
ATOM 1496 C C . PRO A 1 189 ? -6.440 -25.498 -7.125 1.00 81.31 189 PRO A C 1
ATOM 1498 O O . PRO A 1 189 ? -5.917 -24.485 -6.652 1.00 81.31 189 PRO A O 1
ATOM 1501 N N . GLN A 1 190 ? -5.776 -26.646 -7.280 1.00 77.94 190 GLN A N 1
ATOM 1502 C CA . GLN A 1 190 ? -4.328 -26.721 -7.106 1.00 77.94 190 GLN A CA 1
ATOM 1503 C C . GLN A 1 190 ? -3.649 -26.057 -8.303 1.00 77.94 190 GLN A C 1
ATOM 1505 O O . GLN A 1 190 ? -3.960 -26.368 -9.452 1.00 77.94 190 GLN A O 1
ATOM 1510 N N . ILE A 1 191 ? -2.754 -25.113 -8.023 1.00 70.06 191 ILE A N 1
ATOM 1511 C CA . ILE A 1 191 ? -1.948 -24.451 -9.045 1.00 70.06 191 ILE A CA 1
ATOM 1512 C C . ILE A 1 191 ? -0.843 -25.435 -9.431 1.00 70.06 191 ILE A C 1
ATOM 1514 O O . ILE A 1 191 ? 0.031 -25.732 -8.621 1.00 70.06 191 ILE A O 1
ATOM 1518 N N . SER A 1 192 ? -0.897 -25.968 -10.649 1.00 77.75 192 SER A N 1
ATOM 1519 C CA . SER A 1 192 ? 0.261 -26.627 -11.248 1.00 77.75 192 SER A CA 1
ATOM 1520 C C . SER A 1 192 ? 1.275 -25.550 -11.626 1.00 77.75 192 SER A C 1
ATOM 1522 O O . SER A 1 192 ? 0.897 -24.531 -12.205 1.00 77.75 192 SER A O 1
ATOM 1524 N N . GLY A 1 193 ? 2.545 -25.753 -11.268 1.00 75.31 193 GLY A N 1
ATOM 1525 C CA . GLY A 1 193 ? 3.628 -24.860 -11.678 1.00 75.31 193 GLY A CA 1
ATOM 1526 C C . GLY A 1 193 ? 3.737 -24.756 -13.206 1.00 75.31 193 GLY A C 1
ATOM 1527 O O . GLY A 1 193 ? 3.164 -25.583 -13.924 1.00 75.31 193 GLY A O 1
ATOM 1528 N N . PRO A 1 194 ? 4.456 -23.748 -13.724 1.00 78.19 194 PRO A N 1
ATOM 1529 C CA . PRO A 1 194 ? 4.625 -23.582 -15.159 1.00 78.19 194 PRO A CA 1
ATOM 1530 C C . PRO A 1 194 ? 5.281 -24.831 -15.755 1.00 78.19 194 PRO A C 1
ATOM 1532 O O . PRO A 1 194 ? 6.344 -25.272 -15.321 1.00 78.19 194 PRO A O 1
ATOM 1535 N N . HIS A 1 195 ? 4.636 -25.418 -16.759 1.00 74.94 195 HIS A N 1
ATOM 1536 C CA . HIS A 1 195 ? 5.249 -26.473 -17.551 1.00 74.94 195 HIS A CA 1
ATOM 1537 C C . HIS A 1 195 ? 6.145 -25.826 -18.603 1.00 74.94 195 HIS A C 1
ATOM 1539 O O . HIS A 1 195 ? 5.667 -25.047 -19.427 1.00 74.94 195 HIS A O 1
ATOM 1545 N N . MET A 1 196 ? 7.440 -26.146 -18.573 1.00 72.25 196 MET A N 1
ATOM 1546 C CA . MET A 1 196 ? 8.386 -25.665 -19.574 1.00 72.25 196 MET A CA 1
ATOM 1547 C C . MET A 1 196 ? 7.997 -26.226 -20.946 1.00 72.25 196 MET A C 1
ATOM 1549 O O . MET A 1 196 ? 8.020 -27.437 -21.165 1.00 72.25 196 MET A O 1
ATOM 1553 N N . LEU A 1 197 ? 7.613 -25.338 -21.859 1.00 73.25 197 LEU A N 1
ATOM 1554 C CA . LEU A 1 197 ? 7.382 -25.658 -23.262 1.00 73.25 197 LEU A CA 1
ATOM 1555 C C . LEU A 1 197 ? 8.583 -25.147 -24.053 1.00 73.25 197 LEU A C 1
ATOM 1557 O O . LEU A 1 197 ? 8.751 -23.943 -24.225 1.00 73.25 197 LEU A O 1
ATOM 1561 N N . GLU A 1 198 ? 9.427 -26.062 -24.524 1.00 72.75 198 GLU A N 1
ATOM 1562 C CA . GLU A 1 198 ? 10.531 -25.707 -25.412 1.00 72.75 198 GLU A CA 1
ATOM 1563 C C . GLU A 1 198 ? 9.994 -25.439 -26.821 1.00 72.75 198 GLU A C 1
ATOM 1565 O O . GLU A 1 198 ? 9.548 -26.350 -27.523 1.00 72.75 198 GLU A O 1
ATOM 1570 N N . TYR A 1 199 ? 10.042 -24.178 -27.245 1.00 70.69 199 TYR A N 1
ATOM 1571 C CA . TYR A 1 199 ? 9.771 -23.799 -28.626 1.00 70.69 199 TYR A CA 1
ATOM 1572 C C . TYR A 1 199 ? 11.061 -23.904 -29.445 1.00 70.69 199 TYR A C 1
ATOM 1574 O O . TYR A 1 199 ? 12.019 -23.174 -29.198 1.00 70.69 199 TYR A O 1
ATOM 1582 N N . LYS A 1 200 ? 11.097 -24.814 -30.423 1.00 79.00 200 LYS A N 1
ATOM 1583 C CA . LYS A 1 200 ? 12.204 -24.913 -31.382 1.00 79.00 200 LYS A CA 1
ATOM 1584 C C . LYS A 1 200 ? 11.882 -24.056 -32.601 1.00 79.00 200 LYS A C 1
ATOM 1586 O O . LYS A 1 200 ? 10.995 -24.411 -33.373 1.00 79.00 200 LYS A O 1
ATOM 1591 N N . MET A 1 201 ? 12.588 -22.936 -32.739 1.00 79.00 201 MET A N 1
ATOM 1592 C CA . MET A 1 201 ? 12.578 -22.134 -33.964 1.00 79.00 201 MET A CA 1
ATOM 1593 C C . MET A 1 201 ? 13.328 -22.875 -35.067 1.00 79.00 201 MET A C 1
ATOM 1595 O O . MET A 1 201 ? 14.319 -23.553 -34.793 1.00 79.00 201 MET A O 1
ATOM 1599 N N . ASP A 1 202 ? 12.849 -22.751 -36.301 1.00 87.88 202 ASP A N 1
ATOM 1600 C CA . ASP A 1 202 ? 13.660 -23.095 -37.464 1.00 87.88 202 ASP A CA 1
ATOM 1601 C C . ASP A 1 202 ? 14.801 -22.072 -37.642 1.00 87.88 202 ASP A C 1
ATOM 1603 O O . ASP A 1 202 ? 14.758 -20.962 -37.099 1.00 87.88 202 ASP A O 1
ATOM 1607 N N . ASP A 1 203 ? 15.850 -22.469 -38.363 1.00 87.88 203 ASP A N 1
ATOM 1608 C CA . ASP A 1 203 ? 17.065 -21.658 -38.503 1.00 87.88 203 ASP A CA 1
ATOM 1609 C C . ASP A 1 203 ? 16.788 -20.321 -39.222 1.00 87.88 203 ASP A C 1
ATOM 1611 O O . ASP A 1 203 ? 17.359 -19.290 -38.864 1.00 87.88 203 ASP A O 1
ATOM 1615 N N . GLU A 1 204 ? 15.869 -20.311 -40.196 1.00 90.44 204 GLU A N 1
ATOM 1616 C CA . GLU A 1 204 ? 15.495 -19.110 -40.957 1.00 90.44 204 GLU A CA 1
ATOM 1617 C C . GLU A 1 204 ? 14.754 -18.088 -40.080 1.00 90.44 204 GLU A C 1
ATOM 1619 O O . GLU A 1 204 ? 15.038 -16.887 -40.116 1.00 90.44 204 GLU A O 1
ATOM 1624 N N . LEU A 1 205 ? 13.817 -18.556 -39.256 1.00 85.56 205 LEU A N 1
ATOM 1625 C CA . LEU A 1 205 ? 13.040 -17.753 -38.322 1.00 85.56 205 LEU A CA 1
ATOM 1626 C C . LEU A 1 205 ? 13.918 -17.235 -37.189 1.00 85.56 205 LEU A C 1
ATOM 1628 O O . LEU A 1 205 ? 13.743 -16.090 -36.778 1.00 85.56 205 LEU A O 1
ATOM 1632 N N . ALA A 1 206 ? 14.871 -18.035 -36.709 1.00 86.81 206 ALA A N 1
ATOM 1633 C CA . ALA A 1 206 ? 15.846 -17.596 -35.719 1.00 86.81 206 ALA A CA 1
ATOM 1634 C C . ALA A 1 206 ? 16.714 -16.450 -36.264 1.00 86.81 206 ALA A C 1
ATOM 1636 O O . ALA A 1 206 ? 16.896 -15.436 -35.586 1.00 86.81 206 ALA A O 1
ATOM 1637 N N . GLU A 1 207 ? 17.191 -16.559 -37.509 1.00 89.88 207 GLU A N 1
ATOM 1638 C CA . GLU A 1 207 ? 17.958 -15.491 -38.155 1.00 89.88 207 GLU A CA 1
ATOM 1639 C C . GLU A 1 207 ? 17.105 -14.230 -38.382 1.00 89.88 207 GLU A C 1
ATOM 1641 O O . GLU A 1 207 ? 17.554 -13.109 -38.123 1.00 89.88 207 GLU A O 1
ATOM 1646 N N . LEU A 1 208 ? 15.852 -14.391 -38.821 1.00 88.31 208 LEU A N 1
ATOM 1647 C CA . LEU A 1 208 ? 14.912 -13.281 -38.990 1.00 88.31 208 LEU A CA 1
ATOM 1648 C C . LEU A 1 208 ? 14.596 -12.592 -37.656 1.00 88.31 208 LEU A C 1
ATOM 1650 O O . LEU A 1 208 ? 14.547 -11.360 -37.593 1.00 88.31 208 LEU A O 1
ATOM 1654 N N . PHE A 1 209 ? 14.395 -13.369 -36.593 1.00 86.31 209 PHE A N 1
ATOM 1655 C CA . PHE A 1 209 ? 14.149 -12.860 -35.249 1.00 86.31 209 PHE A CA 1
ATOM 1656 C C . PHE A 1 209 ? 15.354 -12.071 -34.737 1.00 86.31 209 PHE A C 1
ATOM 1658 O O . PHE A 1 209 ? 15.178 -10.943 -34.285 1.00 86.31 209 PHE A O 1
ATOM 1665 N N . ALA A 1 210 ? 16.571 -12.606 -34.887 1.00 85.25 210 ALA A N 1
ATOM 1666 C CA . ALA A 1 210 ? 17.804 -11.921 -34.503 1.00 85.25 210 ALA A CA 1
ATOM 1667 C C . ALA A 1 210 ? 17.959 -10.578 -35.233 1.00 85.25 210 ALA A C 1
ATOM 1669 O O . ALA A 1 210 ? 18.118 -9.547 -34.586 1.00 85.25 210 ALA A O 1
ATOM 1670 N N . LYS A 1 211 ? 17.783 -10.556 -36.562 1.00 86.62 211 LYS A N 1
ATOM 1671 C CA . LYS A 1 211 ? 17.815 -9.311 -37.355 1.00 86.62 211 LYS A CA 1
ATOM 1672 C C . LYS A 1 211 ? 16.760 -8.305 -36.900 1.00 86.62 211 LYS A C 1
ATOM 1674 O O . LYS A 1 211 ? 17.027 -7.111 -36.807 1.00 86.62 211 LYS A O 1
ATOM 1679 N N . THR A 1 212 ? 15.549 -8.777 -36.614 1.00 86.94 212 THR A N 1
ATOM 1680 C CA . THR A 1 212 ? 14.450 -7.917 -36.152 1.00 86.94 212 THR A CA 1
ATOM 1681 C C . THR A 1 212 ? 14.747 -7.341 -34.767 1.00 86.94 212 THR A C 1
ATOM 1683 O O . THR A 1 212 ? 14.512 -6.156 -34.522 1.00 86.94 212 THR A O 1
ATOM 1686 N N . MET A 1 213 ? 15.312 -8.157 -33.877 1.00 85.00 213 MET A N 1
ATOM 1687 C CA . MET A 1 213 ? 15.768 -7.730 -32.561 1.00 85.00 213 MET A CA 1
ATOM 1688 C C . MET A 1 213 ? 16.901 -6.719 -32.661 1.00 85.00 213 MET A C 1
ATOM 1690 O O . MET A 1 213 ? 16.845 -5.719 -31.958 1.00 85.00 213 MET A O 1
ATOM 1694 N N . ASP A 1 214 ? 17.855 -6.887 -33.573 1.00 84.19 214 ASP A N 1
ATOM 1695 C CA . ASP A 1 214 ? 18.894 -5.884 -33.798 1.00 84.19 214 ASP A CA 1
ATOM 1696 C C . ASP A 1 214 ? 18.275 -4.541 -34.213 1.00 84.19 214 ASP A C 1
ATOM 1698 O O . ASP A 1 214 ? 18.580 -3.513 -33.614 1.00 84.19 214 ASP A O 1
ATOM 1702 N N . ILE A 1 215 ? 17.312 -4.519 -35.138 1.00 85.12 215 ILE A N 1
ATOM 1703 C CA . ILE A 1 215 ? 16.648 -3.276 -35.582 1.00 85.12 215 ILE A CA 1
ATOM 1704 C C . ILE A 1 215 ? 15.903 -2.572 -34.430 1.00 85.12 215 ILE A C 1
ATOM 1706 O O . ILE A 1 215 ? 15.955 -1.344 -34.303 1.00 85.12 215 ILE A O 1
ATOM 1710 N N . ILE A 1 216 ? 15.195 -3.332 -33.590 1.00 85.25 216 ILE A N 1
ATOM 1711 C CA . ILE A 1 216 ? 14.313 -2.816 -32.526 1.00 85.25 216 ILE A CA 1
ATOM 1712 C C . ILE A 1 216 ? 15.087 -2.488 -31.246 1.00 85.25 216 ILE A C 1
ATOM 1714 O O . ILE A 1 216 ? 14.800 -1.487 -30.578 1.00 85.25 216 ILE A O 1
ATOM 1718 N N . ALA A 1 217 ? 16.036 -3.348 -30.887 1.00 76.88 217 ALA A N 1
ATOM 1719 C CA . ALA A 1 217 ? 16.762 -3.367 -29.624 1.00 76.88 217 ALA A CA 1
ATOM 1720 C C . ALA A 1 217 ? 18.192 -2.808 -29.730 1.00 76.88 217 ALA A C 1
ATOM 1722 O O . ALA A 1 217 ? 18.904 -2.804 -28.723 1.00 76.88 217 ALA A O 1
ATOM 1723 N N . THR A 1 218 ? 18.612 -2.283 -30.896 1.00 69.31 218 THR A N 1
ATOM 1724 C CA . THR A 1 218 ? 19.880 -1.542 -31.007 1.00 69.31 218 THR A CA 1
ATOM 1725 C C . THR A 1 218 ? 19.942 -0.483 -29.910 1.00 69.31 218 THR A C 1
ATOM 1727 O O . THR A 1 218 ? 18.977 0.247 -29.651 1.00 69.31 218 THR A O 1
ATOM 1730 N N . GLN A 1 219 ? 21.096 -0.410 -29.247 1.00 63.75 219 GLN A N 1
ATOM 1731 C CA . GLN A 1 219 ? 21.337 0.567 -28.199 1.00 63.75 219 GLN A CA 1
ATOM 1732 C C . GLN A 1 219 ? 21.088 1.965 -28.768 1.00 63.75 219 GLN A C 1
ATOM 1734 O O . GLN A 1 219 ? 21.804 2.419 -29.657 1.00 63.75 219 GLN A O 1
ATOM 1739 N N . LEU A 1 220 ? 20.093 2.662 -28.211 1.00 55.38 220 LEU A N 1
ATOM 1740 C CA . LEU A 1 220 ? 19.706 4.043 -28.539 1.00 55.38 220 LEU A CA 1
ATOM 1741 C C . LEU A 1 220 ? 20.874 5.056 -28.502 1.00 55.38 220 LEU A C 1
ATOM 1743 O O . LEU A 1 220 ? 20.688 6.214 -28.880 1.00 55.38 220 LEU A O 1
ATOM 1747 N N . TRP A 1 221 ? 22.042 4.632 -28.012 1.00 53.50 221 TRP A N 1
ATOM 1748 C CA . TRP A 1 221 ? 23.218 5.437 -27.690 1.00 53.50 221 TRP A CA 1
ATOM 1749 C C . TRP A 1 221 ? 24.496 4.986 -28.400 1.00 53.50 221 TRP A C 1
ATOM 1751 O O . TRP A 1 221 ? 25.534 5.600 -28.183 1.00 53.50 221 TRP A O 1
ATOM 1761 N N . ASN A 1 222 ? 24.437 3.962 -29.258 1.00 56.19 222 ASN A N 1
ATOM 1762 C CA . ASN A 1 222 ? 25.526 3.743 -30.201 1.00 56.19 222 ASN A CA 1
ATOM 1763 C C . ASN A 1 222 ? 25.406 4.820 -31.282 1.00 56.19 222 ASN A C 1
ATOM 1765 O O . ASN A 1 222 ? 24.564 4.729 -32.176 1.00 56.19 222 ASN A O 1
ATOM 1769 N N . GLU A 1 223 ? 26.221 5.869 -31.165 1.00 51.53 223 GLU A N 1
ATOM 1770 C CA . GLU A 1 223 ? 26.306 6.951 -32.156 1.00 51.53 223 GLU A CA 1
ATOM 1771 C C . GLU A 1 223 ? 26.693 6.410 -33.547 1.00 51.53 223 GLU A C 1
ATOM 1773 O O . GLU A 1 223 ? 26.263 6.965 -34.557 1.00 51.53 223 GLU A O 1
ATOM 1778 N N . ASP A 1 224 ? 27.359 5.250 -33.581 1.00 51.97 224 ASP A N 1
ATOM 1779 C CA . ASP A 1 224 ? 27.769 4.504 -34.778 1.00 51.97 224 ASP A CA 1
ATOM 1780 C C . ASP A 1 224 ? 26.724 3.493 -35.292 1.00 51.97 224 ASP A C 1
ATOM 1782 O O . ASP A 1 224 ? 26.968 2.771 -36.261 1.00 51.97 224 ASP A O 1
ATOM 1786 N N . GLY A 1 225 ? 25.550 3.403 -34.654 1.00 52.00 225 GLY A N 1
ATOM 1787 C CA . GLY A 1 225 ? 24.461 2.548 -35.121 1.00 52.00 225 GLY A CA 1
ATOM 1788 C C . GLY A 1 225 ? 23.946 3.060 -36.463 1.00 52.00 225 GLY A C 1
ATOM 1789 O O . GLY A 1 225 ? 23.306 4.116 -36.505 1.00 52.00 225 GLY A O 1
ATOM 1790 N N . GLY A 1 226 ? 24.252 2.330 -37.540 1.00 56.88 226 GLY A N 1
ATOM 1791 C CA . GLY A 1 226 ? 23.895 2.667 -38.921 1.00 56.88 226 GLY A CA 1
ATOM 1792 C C . GLY A 1 226 ? 22.405 2.975 -39.142 1.00 56.88 226 GLY A C 1
ATOM 1793 O O . GLY A 1 226 ? 21.577 2.884 -38.239 1.00 56.88 226 GLY A O 1
ATOM 1794 N N . ASN A 1 227 ? 22.047 3.347 -40.373 1.00 60.94 227 ASN A N 1
ATOM 1795 C CA . ASN A 1 227 ? 20.707 3.849 -40.726 1.00 60.94 227 ASN A CA 1
ATOM 1796 C C . ASN A 1 227 ? 19.535 2.865 -40.504 1.00 60.94 227 ASN A C 1
ATOM 1798 O O . ASN A 1 227 ? 18.387 3.288 -40.609 1.00 60.94 227 ASN A O 1
ATOM 1802 N N . ASP A 1 228 ? 19.797 1.603 -40.162 1.00 68.88 228 ASP A N 1
ATOM 1803 C CA . ASP A 1 228 ? 18.788 0.540 -40.072 1.00 68.88 228 ASP A CA 1
ATOM 1804 C C . ASP A 1 228 ? 18.291 0.265 -38.635 1.00 68.88 228 ASP A C 1
ATOM 1806 O O . ASP A 1 228 ? 17.835 -0.834 -38.336 1.00 68.88 228 ASP A O 1
ATOM 1810 N N . CYS A 1 229 ? 18.350 1.242 -37.720 1.00 75.88 229 CYS A N 1
ATOM 1811 C CA . CYS A 1 229 ? 17.860 1.083 -36.342 1.00 75.88 229 CYS A CA 1
ATOM 1812 C C . CYS A 1 229 ? 16.631 1.949 -36.016 1.00 75.88 229 CYS A C 1
ATOM 1814 O O . CYS A 1 229 ? 16.502 3.103 -36.441 1.00 75.88 229 CYS A O 1
ATOM 1816 N N . LEU A 1 230 ? 15.722 1.412 -35.196 1.00 83.69 230 LEU A N 1
ATOM 1817 C CA . LEU A 1 230 ? 14.566 2.156 -34.703 1.00 83.69 230 LEU A CA 1
ATOM 1818 C C . LEU A 1 230 ? 14.986 3.086 -33.556 1.00 83.69 230 LEU A C 1
ATOM 1820 O O . LEU A 1 230 ? 15.349 2.649 -32.469 1.00 83.69 230 LEU A O 1
ATOM 1824 N N . ARG A 1 231 ? 14.908 4.403 -33.783 1.00 82.19 231 ARG A N 1
ATOM 1825 C CA . ARG A 1 231 ? 15.374 5.431 -32.825 1.00 82.19 231 ARG A CA 1
ATOM 1826 C C . ARG A 1 231 ? 14.281 6.041 -31.943 1.00 82.19 231 ARG A C 1
ATOM 1828 O O . ARG A 1 231 ? 14.567 6.937 -31.146 1.00 82.19 231 ARG A O 1
ATOM 1835 N N . TYR A 1 232 ? 13.039 5.565 -32.076 1.00 86.88 232 TYR A N 1
ATOM 1836 C CA . TYR A 1 232 ? 11.904 5.928 -31.213 1.00 86.88 232 TYR A CA 1
ATOM 1837 C C . TYR A 1 232 ? 11.624 7.446 -31.135 1.00 86.88 232 TYR A C 1
ATOM 1839 O O . TYR A 1 232 ? 11.145 7.947 -30.119 1.00 86.88 232 TYR A O 1
ATOM 1847 N N . TYR A 1 233 ? 11.879 8.189 -32.223 1.00 86.94 233 TYR A N 1
ATOM 1848 C CA . TYR A 1 233 ? 11.767 9.657 -32.278 1.00 86.94 233 TYR A CA 1
ATOM 1849 C C . TYR A 1 233 ? 10.403 10.207 -31.847 1.00 86.94 233 TYR A C 1
ATOM 1851 O O . TYR A 1 233 ? 10.342 11.270 -31.233 1.00 86.94 233 TYR A O 1
ATOM 1859 N N . ARG A 1 234 ? 9.317 9.460 -32.090 1.00 86.19 234 ARG A N 1
ATOM 1860 C CA . ARG A 1 234 ? 7.959 9.809 -31.638 1.00 86.19 234 ARG A CA 1
ATOM 1861 C C . ARG A 1 234 ? 7.888 10.085 -30.132 1.00 86.19 234 ARG A C 1
ATOM 1863 O O . ARG A 1 234 ? 7.116 10.934 -29.704 1.00 86.19 234 ARG A O 1
ATOM 1870 N N . TYR A 1 235 ? 8.701 9.387 -29.345 1.00 87.12 235 TYR A N 1
ATOM 1871 C CA . TYR A 1 235 ? 8.734 9.477 -27.886 1.00 87.12 235 TYR A CA 1
ATOM 1872 C C . TYR A 1 235 ? 9.830 10.417 -27.369 1.00 87.12 235 TYR A C 1
ATOM 1874 O O . TYR A 1 235 ? 9.933 10.644 -26.169 1.00 87.12 235 TYR A O 1
ATOM 1882 N N . ARG A 1 236 ? 10.636 10.980 -28.277 1.00 86.56 236 ARG A N 1
ATOM 1883 C CA . ARG A 1 236 ? 11.769 11.864 -27.975 1.00 86.56 236 ARG A CA 1
ATOM 1884 C C . ARG A 1 236 ? 11.520 13.311 -28.398 1.00 86.56 236 ARG A C 1
ATOM 1886 O O . ARG A 1 236 ? 12.459 14.084 -28.510 1.00 86.56 236 ARG A O 1
ATOM 1893 N N . ALA A 1 237 ? 10.269 13.700 -28.643 1.00 86.38 237 ALA A N 1
ATOM 1894 C CA . ALA A 1 237 ? 9.939 15.024 -29.175 1.00 86.38 237 ALA A CA 1
ATOM 1895 C C . ALA A 1 237 ? 10.492 16.184 -28.322 1.00 86.38 237 ALA A C 1
ATOM 1897 O O . ALA A 1 237 ? 10.968 17.171 -28.875 1.00 86.38 237 ALA A O 1
ATOM 1898 N N . ILE A 1 238 ? 10.476 16.042 -26.991 1.00 84.31 238 ILE A N 1
ATOM 1899 C CA . ILE A 1 238 ? 10.954 17.069 -26.049 1.00 84.31 238 ILE A CA 1
ATOM 1900 C C . ILE A 1 238 ? 12.478 17.261 -26.151 1.00 84.31 238 ILE A C 1
ATOM 1902 O O . ILE A 1 238 ? 12.963 18.384 -26.015 1.00 84.31 238 ILE A O 1
ATOM 1906 N N . GLU A 1 239 ? 13.228 16.199 -26.464 1.00 83.31 239 GLU A N 1
ATOM 1907 C CA . GLU A 1 239 ? 14.681 16.262 -26.668 1.00 83.31 239 GLU A CA 1
ATOM 1908 C C . GLU A 1 239 ? 15.060 17.220 -27.805 1.00 83.31 239 GLU A C 1
ATOM 1910 O O . GLU A 1 239 ? 16.017 17.985 -27.680 1.00 83.31 239 GLU A O 1
ATOM 1915 N N . PHE A 1 240 ? 14.263 17.226 -28.878 1.00 84.25 240 PHE A N 1
ATOM 1916 C CA . PHE A 1 240 ? 14.490 18.019 -30.090 1.00 84.25 240 PHE A CA 1
ATOM 1917 C C . PHE A 1 240 ? 13.828 19.405 -30.064 1.00 84.25 240 PHE A C 1
ATOM 1919 O O . PHE A 1 240 ? 13.827 20.103 -31.080 1.00 84.25 240 PHE A O 1
ATOM 1926 N N . LEU A 1 241 ? 13.269 19.833 -28.928 1.00 86.38 241 LEU A N 1
ATOM 1927 C CA . LEU A 1 241 ? 12.786 21.205 -28.781 1.00 86.38 241 LEU A CA 1
ATOM 1928 C C . LEU A 1 241 ? 13.968 22.181 -28.811 1.00 86.38 241 LEU A C 1
ATOM 1930 O O . LEU A 1 241 ? 14.887 22.087 -27.999 1.00 86.38 241 LEU A O 1
ATOM 1934 N N . VAL A 1 242 ? 13.919 23.130 -29.749 1.00 83.88 242 VAL A N 1
ATOM 1935 C CA . VAL A 1 242 ? 14.989 24.118 -29.972 1.00 83.88 242 VAL A CA 1
ATOM 1936 C C . VAL A 1 242 ? 14.961 25.232 -28.923 1.00 83.88 242 VAL A C 1
ATOM 1938 O O . VAL A 1 242 ? 16.016 25.713 -28.525 1.00 83.88 242 VAL A O 1
ATOM 1941 N N . ASP A 1 243 ? 13.769 25.643 -28.473 1.00 86.88 243 ASP A N 1
ATOM 1942 C CA . ASP A 1 243 ? 13.604 26.720 -27.490 1.00 86.88 243 ASP A CA 1
ATOM 1943 C C . ASP A 1 243 ? 13.809 26.196 -26.053 1.00 86.88 243 ASP A C 1
ATOM 1945 O O . ASP A 1 243 ? 12.987 25.406 -25.565 1.00 86.88 243 ASP A O 1
ATOM 1949 N N . PRO A 1 244 ? 14.854 26.656 -25.338 1.00 80.75 244 PRO A N 1
ATOM 1950 C CA . PRO A 1 244 ? 15.122 26.240 -23.964 1.00 80.75 244 PRO A CA 1
ATOM 1951 C C . PRO A 1 244 ? 13.993 26.595 -22.988 1.00 80.75 244 PRO A C 1
ATOM 1953 O O . PRO A 1 244 ? 13.755 25.846 -22.042 1.00 80.75 244 PRO A O 1
ATOM 1956 N N . ASN A 1 245 ? 13.268 27.695 -23.221 1.00 81.62 245 ASN A N 1
ATOM 1957 C CA . ASN A 1 245 ? 12.196 28.144 -22.328 1.00 81.62 245 ASN A CA 1
ATOM 1958 C C . ASN A 1 245 ? 10.989 27.202 -22.393 1.00 81.62 245 ASN A C 1
ATOM 1960 O O . ASN A 1 245 ? 10.397 26.865 -21.370 1.00 81.62 245 ASN A O 1
ATOM 1964 N N . ILE A 1 246 ? 10.652 26.729 -23.597 1.00 79.94 246 ILE A N 1
ATOM 1965 C CA . ILE A 1 246 ? 9.579 25.748 -23.806 1.00 79.94 246 ILE A CA 1
ATOM 1966 C C . ILE A 1 246 ? 10.005 24.387 -23.255 1.00 79.94 246 ILE A C 1
ATOM 1968 O O . ILE A 1 246 ? 9.216 23.706 -22.606 1.00 79.94 246 ILE A O 1
ATOM 1972 N N . LYS A 1 247 ? 11.266 24.002 -23.460 1.00 81.44 247 LYS A N 1
ATOM 1973 C CA . LYS A 1 247 ? 11.820 22.742 -22.953 1.00 81.44 247 LYS A CA 1
ATOM 1974 C C . LYS A 1 247 ? 11.768 22.662 -21.423 1.00 81.44 247 LYS A C 1
ATOM 1976 O O . LYS A 1 247 ? 11.453 21.611 -20.870 1.00 81.44 247 LYS A O 1
ATOM 1981 N N . GLN A 1 248 ? 11.983 23.787 -20.741 1.00 79.00 248 GLN A N 1
ATOM 1982 C CA . GLN A 1 248 ? 11.937 23.884 -19.282 1.00 79.00 248 GLN A CA 1
ATOM 1983 C C . GLN A 1 248 ? 10.529 23.690 -18.691 1.00 79.00 248 GLN A C 1
ATOM 1985 O O . GLN A 1 248 ? 10.417 23.260 -17.543 1.00 79.00 248 GLN A O 1
ATOM 1990 N N . LEU A 1 249 ? 9.465 23.924 -19.471 1.00 81.50 249 LEU A N 1
ATOM 1991 C CA . LEU A 1 249 ? 8.079 23.661 -19.056 1.00 81.50 249 LEU A CA 1
ATOM 1992 C C . LEU A 1 249 ? 7.805 22.164 -18.836 1.00 81.50 249 LEU A C 1
ATOM 1994 O O . LEU A 1 249 ? 6.947 21.806 -18.037 1.00 81.50 249 LEU A O 1
ATOM 1998 N N . TYR A 1 250 ? 8.555 21.288 -19.509 1.00 75.31 250 TYR A N 1
ATOM 1999 C CA . TYR A 1 250 ? 8.412 19.831 -19.414 1.00 75.31 250 TYR A CA 1
ATOM 2000 C C . TYR A 1 250 ? 9.275 19.206 -18.309 1.00 75.31 250 TYR A C 1
ATOM 2002 O O . TYR A 1 250 ? 9.493 17.995 -18.290 1.00 75.31 250 TYR A O 1
ATOM 2010 N N . LYS A 1 251 ? 9.795 20.018 -17.385 1.00 75.56 251 LYS A N 1
ATOM 2011 C CA . LYS A 1 251 ? 10.576 19.532 -16.249 1.00 75.56 251 LYS A CA 1
ATOM 2012 C C . LYS A 1 251 ? 9.645 18.970 -15.165 1.00 75.56 251 LYS A C 1
ATOM 2014 O O . LYS A 1 251 ? 8.962 19.723 -14.477 1.00 75.56 251 LYS A O 1
ATOM 2019 N N . GLY A 1 252 ? 9.652 17.649 -14.991 1.00 64.44 252 GLY A N 1
ATOM 2020 C CA . GLY A 1 252 ? 8.965 16.957 -13.896 1.00 64.44 252 GLY A CA 1
ATOM 2021 C C . GLY A 1 252 ? 9.873 16.824 -12.672 1.00 64.44 252 GLY A C 1
ATOM 2022 O O . GLY A 1 252 ? 10.770 15.980 -12.645 1.00 64.44 252 GLY A O 1
ATOM 2023 N N . GLY A 1 253 ? 9.684 17.679 -11.664 1.00 71.75 253 GLY A N 1
ATOM 2024 C CA . GLY A 1 253 ? 10.480 17.650 -10.431 1.00 71.75 253 GLY A CA 1
ATOM 2025 C C . GLY A 1 253 ? 11.988 17.825 -10.683 1.00 71.75 253 GLY A C 1
ATOM 2026 O O . GLY A 1 253 ? 12.428 18.848 -11.212 1.00 71.75 253 GLY A O 1
ATOM 2027 N N . ASN A 1 254 ? 12.788 16.822 -10.301 1.00 69.19 254 ASN A N 1
ATOM 2028 C CA . ASN A 1 254 ? 14.248 16.799 -10.493 1.00 69.19 254 ASN A CA 1
ATOM 2029 C C . ASN A 1 254 ? 14.699 16.115 -11.798 1.00 69.19 254 ASN A C 1
ATOM 2031 O O . ASN A 1 254 ? 15.902 15.970 -12.023 1.00 69.19 254 ASN A O 1
ATOM 2035 N N . ILE A 1 255 ? 13.771 15.671 -12.649 1.00 70.62 255 ILE A N 1
ATOM 2036 C CA . ILE A 1 255 ? 14.098 14.948 -13.880 1.00 70.62 255 ILE A CA 1
ATOM 2037 C C . ILE A 1 255 ? 14.287 15.945 -15.024 1.00 70.62 255 ILE A C 1
ATOM 2039 O O . ILE A 1 255 ? 13.438 16.795 -15.286 1.00 70.62 255 ILE A O 1
ATOM 2043 N N . ASP A 1 256 ? 15.426 15.834 -15.703 1.00 79.88 256 ASP A N 1
ATOM 2044 C CA . ASP A 1 256 ? 15.728 16.621 -16.894 1.00 79.88 256 ASP A CA 1
ATOM 2045 C C . ASP A 1 256 ? 14.826 16.205 -18.084 1.00 79.88 256 ASP A C 1
ATOM 2047 O O . ASP A 1 256 ? 14.635 15.000 -18.294 1.00 79.88 256 ASP A O 1
ATOM 2051 N N . PRO A 1 257 ? 14.285 17.151 -18.879 1.00 78.94 257 PRO A N 1
ATOM 2052 C CA . PRO A 1 257 ? 13.411 16.848 -20.020 1.00 78.94 257 PRO A CA 1
ATOM 2053 C C . PRO A 1 257 ? 14.022 15.890 -21.064 1.00 78.94 257 PRO A C 1
ATOM 2055 O O . PRO A 1 257 ? 13.304 15.078 -21.665 1.00 78.94 257 PRO A O 1
ATOM 2058 N N . ASP A 1 258 ? 15.346 15.918 -21.253 1.00 80.62 258 ASP A N 1
ATOM 2059 C CA . ASP A 1 258 ? 16.045 15.003 -22.167 1.00 80.62 258 ASP A CA 1
ATOM 2060 C C . ASP A 1 258 ? 16.137 13.607 -21.577 1.00 80.62 258 ASP A C 1
ATOM 2062 O O . ASP A 1 258 ? 15.960 12.603 -22.272 1.00 80.62 258 ASP A O 1
ATOM 2066 N N . ARG A 1 259 ? 16.372 13.530 -20.266 1.00 80.69 259 ARG A N 1
ATOM 2067 C CA . ARG A 1 259 ? 16.379 12.259 -19.544 1.00 80.69 259 ARG A CA 1
ATOM 2068 C C . ARG A 1 259 ? 15.000 11.604 -19.574 1.00 80.69 259 ARG A C 1
ATOM 2070 O O . ARG A 1 259 ? 14.924 10.400 -19.811 1.00 80.69 259 ARG A O 1
ATOM 2077 N N . PHE A 1 260 ? 13.935 12.383 -19.398 1.00 83.12 260 PHE A N 1
ATOM 2078 C CA . PHE A 1 260 ? 12.557 11.903 -19.490 1.00 83.12 260 PHE A CA 1
ATOM 2079 C C . PHE A 1 260 ? 12.243 11.330 -20.882 1.00 83.12 260 PHE A C 1
ATOM 2081 O O . PHE A 1 260 ? 11.796 10.191 -21.004 1.00 83.12 260 PHE A O 1
ATOM 2088 N N . SER A 1 261 ? 12.580 12.070 -21.943 1.00 84.25 261 SER A N 1
ATOM 2089 C CA . SER A 1 261 ? 12.418 11.633 -23.340 1.00 84.25 261 SER A CA 1
ATOM 2090 C C . SER A 1 261 ? 13.127 10.309 -23.635 1.00 84.25 261 SER A C 1
ATOM 2092 O O . SER A 1 261 ? 12.577 9.408 -24.273 1.00 84.25 261 SER A O 1
ATOM 2094 N N . LYS A 1 262 ? 14.359 10.166 -23.135 1.00 82.81 262 LYS A N 1
ATOM 2095 C CA . LYS A 1 262 ? 15.163 8.949 -23.299 1.00 82.81 262 LYS A CA 1
ATOM 2096 C C . LYS A 1 262 ? 14.586 7.767 -22.520 1.00 82.81 262 LYS A C 1
ATOM 2098 O O . LYS A 1 262 ? 14.585 6.651 -23.035 1.00 82.81 262 LYS A O 1
ATOM 2103 N N . GLN A 1 263 ? 14.079 7.995 -21.309 1.00 84.81 263 GLN A N 1
ATOM 2104 C CA . GLN A 1 263 ? 13.400 6.955 -20.531 1.00 84.81 263 GLN A CA 1
ATOM 2105 C C . GLN A 1 263 ? 12.128 6.478 -21.230 1.00 84.81 263 GLN A C 1
ATOM 2107 O O . GLN A 1 263 ? 11.938 5.272 -21.375 1.00 84.81 263 GLN A O 1
ATOM 2112 N N . LEU A 1 264 ? 11.308 7.398 -21.742 1.00 86.44 264 LEU A N 1
ATOM 2113 C CA . LEU A 1 264 ? 10.090 7.045 -22.466 1.00 86.44 264 LEU A CA 1
ATOM 2114 C C . LEU A 1 264 ? 10.394 6.217 -23.723 1.00 86.44 264 LEU A C 1
ATOM 2116 O O . LEU A 1 264 ? 9.744 5.201 -23.965 1.00 86.44 264 LEU A O 1
ATOM 2120 N N . ALA A 1 265 ? 11.417 6.600 -24.491 1.00 88.12 265 ALA A N 1
ATOM 2121 C CA . ALA A 1 265 ? 11.880 5.819 -25.637 1.00 88.12 265 ALA A CA 1
ATOM 2122 C C . ALA A 1 265 ? 12.305 4.394 -25.241 1.00 88.12 265 ALA A C 1
ATOM 2124 O O . ALA A 1 265 ? 11.931 3.435 -25.913 1.00 88.12 265 ALA A O 1
ATOM 2125 N N . ARG A 1 266 ? 13.024 4.243 -24.121 1.00 85.50 266 ARG A N 1
ATOM 2126 C CA . ARG A 1 266 ? 13.451 2.937 -23.597 1.00 85.50 266 ARG A CA 1
ATOM 2127 C C . ARG A 1 266 ? 12.270 2.067 -23.159 1.00 85.50 266 ARG A C 1
ATOM 2129 O O . ARG A 1 266 ? 12.255 0.874 -23.449 1.00 85.50 266 ARG A O 1
ATOM 2136 N N . ILE A 1 267 ? 11.271 2.653 -22.500 1.00 88.00 267 ILE A N 1
ATOM 2137 C CA . ILE A 1 267 ? 10.040 1.943 -22.118 1.00 88.00 267 ILE A CA 1
ATOM 2138 C C . ILE A 1 267 ? 9.331 1.418 -23.370 1.00 88.00 267 ILE A C 1
ATOM 2140 O O . ILE A 1 267 ? 8.928 0.258 -23.424 1.00 88.00 267 ILE A O 1
ATOM 2144 N N . MET A 1 268 ? 9.216 2.251 -24.406 1.00 89.19 268 MET A N 1
ATOM 2145 C CA . MET A 1 268 ? 8.561 1.867 -25.657 1.00 89.19 268 MET A CA 1
ATOM 2146 C C . MET A 1 268 ? 9.333 0.784 -26.410 1.00 89.19 268 MET A C 1
ATOM 2148 O O . MET A 1 268 ? 8.716 -0.146 -26.923 1.00 89.19 268 MET A O 1
ATOM 2152 N N . GLN A 1 269 ? 10.665 0.848 -26.405 1.00 88.12 269 GLN A N 1
ATOM 2153 C CA . GLN A 1 269 ? 11.524 -0.213 -26.926 1.00 88.12 269 GLN A CA 1
ATOM 2154 C C . GLN A 1 269 ? 11.273 -1.545 -26.216 1.00 88.12 269 GLN A C 1
ATOM 2156 O O . GLN A 1 269 ? 10.990 -2.551 -26.861 1.00 88.12 269 GLN A O 1
ATOM 2161 N N . MET A 1 270 ? 11.305 -1.545 -24.884 1.00 87.88 270 MET A N 1
ATOM 2162 C CA . MET A 1 270 ? 11.094 -2.752 -24.085 1.00 87.88 270 MET A CA 1
ATOM 2163 C C . MET A 1 270 ? 9.683 -3.323 -24.271 1.00 87.88 270 MET A C 1
ATOM 2165 O O . MET A 1 270 ? 9.514 -4.534 -24.384 1.00 87.88 270 MET A O 1
ATOM 2169 N N . ASN A 1 271 ? 8.670 -2.461 -24.381 1.00 88.88 271 ASN A N 1
ATOM 2170 C CA . ASN A 1 271 ? 7.303 -2.879 -24.683 1.00 88.88 271 ASN A CA 1
ATOM 2171 C C . ASN A 1 271 ? 7.176 -3.505 -26.077 1.00 88.88 271 ASN A C 1
ATOM 2173 O O . ASN A 1 271 ? 6.426 -4.466 -26.242 1.00 88.88 271 ASN A O 1
ATOM 2177 N N . LEU A 1 272 ? 7.892 -2.982 -27.074 1.00 88.50 272 LEU A N 1
ATOM 2178 C CA . LEU A 1 272 ? 7.866 -3.519 -28.430 1.00 88.50 272 LEU A CA 1
ATOM 2179 C C . LEU A 1 272 ? 8.542 -4.898 -28.506 1.00 88.50 272 LEU A C 1
ATOM 2181 O O . LEU A 1 272 ? 7.979 -5.806 -29.115 1.00 88.50 272 LEU A O 1
ATOM 2185 N N . VAL A 1 273 ? 9.671 -5.081 -27.810 1.00 88.00 273 VAL A N 1
ATOM 2186 C CA . VAL A 1 273 ? 10.344 -6.385 -27.651 1.00 88.00 273 VAL A CA 1
ATOM 2187 C C . VAL A 1 273 ? 9.421 -7.395 -26.969 1.00 88.00 273 VAL A C 1
ATOM 2189 O O . VAL A 1 273 ? 9.139 -8.446 -27.535 1.00 88.00 273 VAL A O 1
ATOM 2192 N N . LYS A 1 274 ? 8.841 -7.045 -25.813 1.00 88.25 274 LYS A N 1
ATOM 2193 C CA . LYS A 1 274 ? 7.904 -7.927 -25.091 1.00 88.25 274 LYS A CA 1
ATOM 2194 C C . LYS A 1 274 ? 6.717 -8.354 -25.958 1.00 88.25 274 LYS A C 1
ATOM 2196 O O . LYS A 1 274 ? 6.220 -9.472 -25.846 1.00 88.25 274 LYS A O 1
ATOM 2201 N N . ARG A 1 275 ? 6.237 -7.468 -26.835 1.00 88.12 275 ARG A N 1
ATOM 2202 C CA . ARG A 1 275 ? 5.150 -7.790 -27.769 1.00 88.12 275 ARG A CA 1
ATOM 2203 C C . ARG A 1 275 ? 5.585 -8.737 -28.880 1.00 88.12 275 ARG A C 1
ATOM 2205 O O . ARG A 1 275 ? 4.776 -9.577 -29.262 1.00 88.12 275 ARG A O 1
ATOM 2212 N N . ILE A 1 276 ? 6.824 -8.628 -29.360 1.00 87.44 276 ILE A N 1
ATOM 2213 C CA . ILE A 1 276 ? 7.404 -9.573 -30.323 1.00 87.44 276 ILE A CA 1
ATOM 2214 C C . ILE A 1 276 ? 7.523 -10.972 -29.716 1.00 87.44 276 ILE A C 1
ATOM 2216 O O . ILE A 1 276 ? 7.125 -11.940 -30.357 1.00 87.44 276 ILE A O 1
ATOM 2220 N N . GLU A 1 277 ? 7.975 -11.064 -28.463 1.00 82.62 277 GLU A N 1
ATOM 2221 C CA . GLU A 1 277 ? 8.120 -12.331 -27.735 1.00 82.62 277 GLU A CA 1
ATOM 2222 C C . GLU A 1 277 ? 6.762 -12.953 -27.388 1.00 82.62 277 GLU A C 1
ATOM 2224 O O . GLU A 1 277 ? 6.608 -14.171 -27.390 1.00 82.62 277 GLU A O 1
ATOM 2229 N N . SER A 1 278 ? 5.755 -12.119 -27.115 1.00 83.62 278 SER A N 1
ATOM 2230 C CA . SER A 1 278 ? 4.420 -12.582 -26.740 1.00 83.62 278 SER A CA 1
ATOM 2231 C C . SER A 1 278 ? 3.599 -13.090 -27.930 1.00 83.62 278 SER A C 1
ATOM 2233 O O . SER A 1 278 ? 2.943 -14.126 -27.823 1.00 83.62 278 SER A O 1
ATOM 2235 N N . SER A 1 279 ? 3.564 -12.356 -29.050 1.00 83.56 279 SER A N 1
ATOM 2236 C CA . SER A 1 279 ? 2.815 -12.767 -30.244 1.00 83.56 279 SER A CA 1
ATOM 2237 C C . SER A 1 279 ? 3.132 -11.899 -31.460 1.00 83.56 279 SER A C 1
ATOM 2239 O O . SER A 1 279 ? 3.029 -10.673 -31.408 1.00 83.56 279 SER A O 1
ATOM 2241 N N . PHE A 1 280 ? 3.316 -12.529 -32.623 1.00 82.25 280 PHE A N 1
ATOM 2242 C CA . PHE A 1 280 ? 3.404 -11.823 -33.908 1.00 82.25 280 PHE A CA 1
ATOM 2243 C C . PHE A 1 280 ? 2.200 -10.911 -34.189 1.00 82.25 280 PHE A C 1
ATOM 2245 O O . PHE A 1 280 ? 2.353 -9.840 -34.776 1.00 82.25 280 PHE A O 1
ATOM 2252 N N . THR A 1 281 ? 0.998 -11.303 -33.750 1.00 84.44 281 THR A N 1
ATOM 2253 C CA . THR A 1 281 ? -0.205 -10.472 -33.924 1.00 84.44 281 THR A CA 1
ATOM 2254 C C . THR A 1 281 ? -0.121 -9.217 -33.058 1.00 84.44 281 THR A C 1
ATOM 2256 O O . THR A 1 281 ? -0.392 -8.119 -33.541 1.00 84.44 281 THR A O 1
ATOM 2259 N N . ALA A 1 282 ? 0.311 -9.366 -31.801 1.00 82.88 282 ALA A N 1
ATOM 2260 C CA . ALA A 1 282 ? 0.475 -8.250 -30.872 1.00 82.88 282 ALA A CA 1
ATOM 2261 C C . ALA A 1 282 ? 1.551 -7.265 -31.346 1.00 82.88 282 ALA A C 1
ATOM 2263 O O . ALA A 1 282 ? 1.362 -6.053 -31.227 1.00 82.88 282 ALA A O 1
ATOM 2264 N N . PHE A 1 283 ? 2.642 -7.780 -31.919 1.00 86.88 283 PHE A N 1
ATOM 2265 C CA . PHE A 1 283 ? 3.683 -6.967 -32.536 1.00 86.88 283 PHE A CA 1
ATOM 2266 C C . PHE A 1 283 ? 3.168 -6.189 -33.751 1.00 86.88 283 PHE A C 1
ATOM 2268 O O . PHE A 1 283 ? 3.342 -4.976 -33.817 1.00 86.88 283 PHE A O 1
ATOM 2275 N N . LYS A 1 284 ? 2.457 -6.849 -34.675 1.00 86.88 284 LYS A N 1
ATOM 2276 C CA . LYS A 1 284 ? 1.913 -6.195 -35.876 1.00 86.88 284 LYS A CA 1
ATOM 2277 C C . LYS A 1 284 ? 0.926 -5.073 -35.549 1.00 86.88 284 LYS A C 1
ATOM 2279 O O . LYS A 1 284 ? 0.891 -4.080 -36.262 1.00 86.88 284 LYS A O 1
ATOM 2284 N N . SER A 1 285 ? 0.137 -5.211 -34.484 1.00 86.94 285 SER A N 1
ATOM 2285 C CA . SER A 1 285 ? -0.764 -4.148 -34.014 1.00 86.94 285 SER A CA 1
ATOM 2286 C C . SER A 1 285 ? -0.049 -2.967 -33.344 1.00 86.94 285 SER A C 1
ATOM 2288 O O . SER A 1 285 ? -0.699 -1.964 -33.058 1.00 86.94 285 SER A O 1
ATOM 2290 N N . SER A 1 286 ? 1.244 -3.092 -33.034 1.00 82.50 286 SER A N 1
ATOM 2291 C CA . SER A 1 286 ? 2.044 -2.049 -32.380 1.00 82.50 286 SER A CA 1
ATOM 2292 C C . SER A 1 286 ? 2.882 -1.196 -33.324 1.00 82.50 286 SER A C 1
ATOM 2294 O O . SER A 1 286 ? 3.382 -0.162 -32.877 1.00 82.50 286 SER A O 1
ATOM 2296 N N . LEU A 1 287 ? 3.037 -1.625 -34.578 1.00 77.31 287 LEU A N 1
ATOM 2297 C CA . LEU A 1 287 ? 3.658 -0.854 -35.656 1.00 77.31 287 LEU A CA 1
ATOM 2298 C C . LEU A 1 287 ? 2.687 0.213 -36.178 1.00 77.31 287 LEU A C 1
ATOM 2300 O O . LEU A 1 287 ? 3.147 1.357 -36.391 1.00 77.31 287 LEU A O 1
#

Organism: NCBI:txid749906

Foldseek 3Di:
DKLDDPDDDDDDPDDPPPPPPDLLDDPDQDDQDLAQEEEDEQCLSQLDCVGPNNVSLLVSQVVSCVVVVDGHHYHYDDPDPIDHDLSSVLRSVCSHAVDQCAAPLCLQVHRNNPVSSVVLNVLVCVLPDFDADPVRHGDDDDPVSVVVSVVVVVVSSVSCCVRPVVVPPDDDDPVCCVVPPVVPPDDDDDDDPDDDDDDDDDPVVVVVLVLVCCQLVPDLPPPPSDPRHDNQVVLQVLVPDPDPVVSVVCDDDPDRSNNNSVVSSVVLSVVLVVQVVVDPVSNVVSD

InterPro domains:
  IPR014001 Helicase superfamily 1/2, ATP-binding domain [PS51192] (1-99)
  IPR027417 P-loop containing nucleoside triphosphate hydrolase [SSF52540] (30-99)
  IPR038718 SNF2-like, N-terminal domain superfamily [G3DSA:3.40.50.10810] (26-181)

pLDDT: mean 78.09, std 14.87, range [28.89, 92.19]

Radius of gyration: 26.01 Å; chains: 1; bounding box: 56×55×68 Å

Secondary structure (DSSP, 8-state):
--SS-S-S-S---------TT--SS-SSPPP----SEEEETTGGGGS-TTSHHHHHHHHHHHHHHHHHSSPPEEEE--S--TT--HHHHHHHHHHH---SSS-S-TTTGGG-HHHHHHHHHHHHHHHHSPPB-TTSPBPPPPHHHHHHHHHHHHHHHHHHIIIIIHHH-----HHHHHHH-GGG---PPP-PPPP-------HHHHHHHHHHHHHHHS-TT-TT--TTS---GGG-TTTT---HHHHHHT-BTTB-HHHHHHHHHHHHHHHHHHHHHH-HHHHHTT-